Protein AF-A0A6L7TSZ3-F1 (afdb_monomer_lite)

Secondary structure (DSSP, 8-state):
----------------------------------S-TTS---S-----HHHHHHHHHHHHHHHHHHHHHHHHHHTS-HHHHHHHHHT---HHHHHHHHHHHHHHHHHHHHHHHHHHHHHHHHHHHHHHHHHHHHHHHHHHHHHHHHHHHHHHHHHHHHHHHHHHHHTT--TT-------PPP-PPPPPPPPPPPPPP--------------

Foldseek 3Di:
DDDDDDDDDDDDDDDDDDDDDDDDDDDDDDDDPDPDPPDDPPDDCPPDVLQVVLLVVLVVQCVVQNLVRSCVQLVHDSVQSVCCNPVNHDPSSVVSSVVSVVVVVVVVVVVVVVVVVVVVVVVVVVVVVVVVVVVVVVVVVVVVVVVVVVVVVVVVVVVVVVVCVVVVPPPDDDDDDDDDDDDDDDDDDDDDDDDDDDDPDDDDDDDDDDD

pLDDT: mean 71.31, std 17.94, range [38.22, 94.5]

Radius of gyration: 54.51 Å; chains: 1; bounding box: 113×52×160 Å

Sequence (211 aa):
MDERGPVAAEDGAMVPGEPDEGADSNLDAEEEEGPDDFLNQAGDAAADPYNLRLTALLHQMVRKRGHRGAAKALGVDRRTVAASVREGLSRRVRDALERALVERDGDARDRLEEDLTEVREQLAALTQEFRDGLQAAQGRTEALEQRQVEGMRRIEGRLALVEAARSGSPAGGPGRRPRPGGGRPPAPPGPAAPAPAGDVGSGLGGGVPRG

Structure (mmCIF, N/CA/C/O backbone):
data_AF-A0A6L7TSZ3-F1
#
_entry.id   AF-A0A6L7TSZ3-F1
#
loop_
_atom_site.group_PDB
_atom_site.id
_atom_site.type_symbol
_atom_site.label_atom_id
_atom_site.label_alt_id
_atom_site.label_comp_id
_atom_site.label_asym_id
_atom_site.label_entity_id
_atom_site.label_seq_id
_atom_site.pdbx_PDB_ins_code
_atom_site.Cartn_x
_atom_site.Cartn_y
_atom_site.Cartn_z
_atom_site.occupancy
_atom_site.B_iso_or_equiv
_atom_site.auth_seq_id
_atom_site.auth_comp_id
_atom_site.auth_asym_id
_atom_site.auth_atom_id
_atom_site.pdbx_PDB_model_num
ATOM 1 N N . MET A 1 1 ? -61.413 10.877 58.884 1.00 43.75 1 MET A N 1
ATOM 2 C CA . MET A 1 1 ? -61.151 10.415 60.263 1.00 43.75 1 MET A CA 1
ATOM 3 C C . MET A 1 1 ? -62.331 9.535 60.533 1.00 43.75 1 MET A C 1
ATOM 5 O O . MET A 1 1 ? -63.404 10.063 60.778 1.00 43.75 1 MET A O 1
ATOM 9 N N . ASP A 1 2 ? -62.142 8.242 60.330 1.00 52.47 2 ASP A N 1
ATOM 10 C CA . ASP A 1 2 ? -63.233 7.283 60.250 1.00 52.47 2 ASP A CA 1
ATOM 11 C C . ASP A 1 2 ? -62.927 6.110 61.169 1.00 52.47 2 ASP A C 1
ATOM 13 O O . ASP A 1 2 ? -61.772 5.806 61.480 1.00 52.47 2 ASP A O 1
ATOM 17 N N . GLU A 1 3 ? -64.012 5.582 61.703 1.00 55.22 3 GLU A N 1
ATOM 18 C CA . GLU A 1 3 ? -64.147 5.134 63.075 1.00 55.22 3 GLU A CA 1
ATOM 19 C C . GLU A 1 3 ? -63.637 3.708 63.314 1.00 55.22 3 GLU A C 1
ATOM 21 O O . GLU A 1 3 ? -63.706 2.830 62.456 1.00 55.22 3 GLU A O 1
ATOM 26 N N . ARG A 1 4 ? -63.143 3.472 64.535 1.00 46.22 4 ARG A N 1
ATOM 27 C CA . ARG A 1 4 ? -62.863 2.135 65.067 1.00 46.22 4 ARG A CA 1
ATOM 28 C C . ARG A 1 4 ? -64.176 1.457 65.460 1.00 46.22 4 ARG A C 1
AT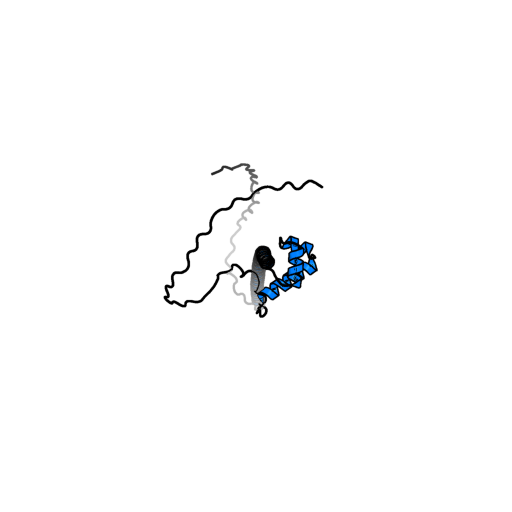OM 30 O O . ARG A 1 4 ? -64.893 1.982 66.306 1.00 46.22 4 ARG A O 1
ATOM 37 N N . GLY A 1 5 ? -64.402 0.246 64.961 1.00 52.09 5 GLY A N 1
ATOM 38 C CA . GLY A 1 5 ? -65.297 -0.745 65.562 1.00 52.09 5 GLY A CA 1
ATOM 39 C C . GLY A 1 5 ? -64.500 -2.001 65.957 1.00 52.09 5 GLY A C 1
ATOM 40 O O . GLY A 1 5 ? -63.743 -2.491 65.120 1.00 52.09 5 GLY A O 1
ATOM 41 N N . PRO A 1 6 ? -64.609 -2.515 67.199 1.00 66.88 6 PRO A N 1
ATOM 42 C CA . PRO A 1 6 ? -63.991 -3.772 67.628 1.00 66.88 6 PRO A CA 1
ATOM 43 C C . PRO A 1 6 ? -65.033 -4.896 67.736 1.00 66.88 6 PRO A C 1
ATOM 45 O O . PRO A 1 6 ? -66.145 -4.611 68.161 1.00 66.88 6 PRO A O 1
ATOM 48 N N . VAL A 1 7 ? -64.674 -6.158 67.458 1.00 52.31 7 VAL A N 1
ATOM 49 C CA . VAL A 1 7 ? -65.197 -7.340 68.185 1.00 52.31 7 VAL A CA 1
ATOM 50 C C . VAL A 1 7 ? -64.472 -8.648 67.817 1.00 52.31 7 VAL A C 1
ATOM 52 O O . VAL A 1 7 ? -64.273 -8.928 66.643 1.00 52.31 7 VAL A O 1
ATOM 55 N N . ALA A 1 8 ? -64.192 -9.415 68.884 1.00 52.88 8 ALA A N 1
ATOM 56 C CA . ALA A 1 8 ? -64.127 -10.881 69.053 1.00 52.88 8 ALA A CA 1
ATOM 57 C C . ALA A 1 8 ? -63.067 -11.686 68.254 1.00 52.88 8 ALA A C 1
ATOM 59 O O . ALA A 1 8 ? -63.028 -11.613 67.037 1.00 52.88 8 ALA A O 1
ATOM 60 N N . ALA A 1 9 ? -62.097 -12.407 68.839 1.00 51.59 9 ALA A N 1
ATOM 61 C CA . ALA A 1 9 ? -62.052 -13.360 69.967 1.00 51.59 9 ALA A CA 1
ATOM 62 C C . ALA A 1 9 ? -62.616 -14.757 69.630 1.00 51.59 9 ALA A C 1
ATOM 64 O O . ALA A 1 9 ? -63.793 -15.000 69.858 1.00 51.59 9 ALA A O 1
ATOM 65 N N . GLU A 1 10 ? -61.733 -15.646 69.162 1.00 55.56 10 GLU A N 1
ATOM 66 C CA . GLU A 1 10 ? -61.738 -17.118 69.314 1.00 55.56 10 GLU A CA 1
ATOM 67 C C . GLU A 1 10 ? -60.237 -17.487 69.386 1.00 55.56 10 GLU A C 1
ATOM 69 O O . GLU A 1 10 ? -59.476 -17.103 68.502 1.00 55.56 10 GLU A O 1
ATOM 74 N N . ASP A 1 11 ? -59.630 -17.899 70.499 1.00 46.91 11 ASP A N 1
ATOM 75 C CA . ASP A 1 11 ? -59.829 -19.065 71.373 1.00 46.91 11 ASP A CA 1
ATOM 76 C C . ASP A 1 11 ? -59.729 -20.401 70.617 1.00 46.91 11 ASP A C 1
ATOM 78 O O . ASP A 1 11 ? -60.618 -20.774 69.858 1.00 46.91 11 ASP A O 1
ATOM 82 N N . GLY A 1 12 ? -58.600 -21.104 70.782 1.00 52.81 12 GLY A N 1
ATOM 83 C CA . GLY A 1 12 ? -58.298 -22.290 69.977 1.00 52.81 12 GLY A CA 1
ATOM 84 C C . GLY A 1 12 ? -56.954 -22.967 70.256 1.00 52.81 12 GLY A C 1
ATOM 85 O O . GLY A 1 12 ? -56.115 -23.041 69.370 1.00 52.81 12 GLY A O 1
ATOM 86 N N . ALA A 1 13 ? -56.810 -23.489 71.476 1.00 49.41 13 ALA A N 1
ATOM 87 C CA . ALA A 1 13 ? -56.038 -24.681 71.858 1.00 49.41 13 ALA A CA 1
ATOM 88 C C . ALA A 1 13 ? -54.499 -24.724 71.686 1.00 49.41 13 ALA A C 1
ATOM 90 O O . ALA A 1 13 ? -53.944 -24.918 70.608 1.00 49.41 13 ALA A O 1
ATOM 91 N N . MET A 1 14 ? -53.829 -24.727 72.846 1.00 49.59 14 MET A N 1
ATOM 92 C CA . MET A 1 14 ? -52.528 -25.361 73.066 1.00 49.59 14 MET A CA 1
ATOM 93 C C . MET A 1 14 ? -52.598 -26.883 72.854 1.00 49.59 14 MET A C 1
ATOM 95 O O . MET A 1 14 ? -53.514 -27.531 73.360 1.00 49.59 14 MET A O 1
ATOM 99 N N . VAL A 1 15 ? -51.548 -27.460 72.267 1.00 64.62 15 VAL A N 1
ATOM 100 C CA . VAL A 1 15 ? -51.083 -28.821 72.584 1.00 64.62 15 VAL A CA 1
ATOM 101 C C . VAL A 1 15 ? -49.557 -28.767 72.742 1.00 64.62 15 VAL A C 1
ATOM 103 O O . VAL A 1 15 ? -48.889 -28.314 71.812 1.00 64.62 15 VAL A O 1
ATOM 106 N N . PRO A 1 16 ? -48.989 -29.184 73.889 1.00 58.22 16 PRO A N 1
ATOM 107 C CA . PRO A 1 16 ? -47.550 -29.287 74.082 1.00 58.22 16 PRO A CA 1
ATOM 108 C C . PRO A 1 16 ? -47.053 -30.685 73.690 1.00 58.22 16 PRO A C 1
ATOM 110 O O . PRO A 1 16 ? -47.674 -31.693 74.026 1.00 58.22 16 PRO A O 1
ATOM 113 N N . GLY A 1 17 ? -45.912 -30.742 73.012 1.00 49.41 17 GLY A N 1
ATOM 114 C CA . GLY A 1 17 ? -45.171 -31.971 72.748 1.00 49.41 17 GLY A CA 1
ATOM 115 C C . GLY A 1 17 ? -43.680 -31.662 72.721 1.00 49.41 17 GLY A C 1
ATOM 116 O O . GLY A 1 17 ? -43.149 -31.298 71.678 1.00 49.41 17 GLY A O 1
ATOM 117 N N . GLU A 1 18 ? -43.040 -31.733 73.889 1.00 54.84 18 GLU A N 1
ATOM 118 C CA . GLU A 1 18 ? -41.582 -31.861 74.019 1.00 54.84 18 GLU A CA 1
ATOM 119 C C . GLU A 1 18 ? -41.156 -33.334 73.763 1.00 54.84 18 GLU A C 1
ATOM 121 O O . GLU A 1 18 ? -42.006 -34.172 73.452 1.00 54.84 18 GLU A O 1
ATOM 126 N N . PRO A 1 19 ? -39.870 -33.691 73.917 1.00 55.38 19 PRO A N 1
ATOM 127 C CA . PRO A 1 19 ? -38.868 -33.712 72.860 1.00 55.38 19 PRO A CA 1
ATOM 128 C C . PRO A 1 19 ? -38.430 -35.157 72.556 1.00 55.38 19 PRO A C 1
ATOM 130 O O . PRO A 1 19 ? -38.502 -36.024 73.424 1.00 55.38 19 PRO A O 1
ATOM 133 N N . ASP A 1 20 ? -37.929 -35.423 71.350 1.00 50.44 20 ASP A N 1
ATOM 134 C CA . ASP A 1 20 ? -37.228 -36.684 71.081 1.00 50.44 20 ASP A CA 1
ATOM 135 C C . ASP A 1 20 ? -35.742 -36.402 70.857 1.00 50.44 20 ASP A C 1
ATOM 137 O O . ASP A 1 20 ? -35.336 -35.750 69.892 1.00 50.44 20 ASP A O 1
ATOM 141 N N . GLU A 1 21 ? -34.953 -36.843 71.834 1.00 53.84 21 GLU A N 1
ATOM 142 C CA . GLU A 1 21 ? -33.502 -36.923 71.796 1.00 53.84 21 GLU A CA 1
ATOM 143 C C . GLU A 1 21 ? -33.109 -38.155 70.976 1.00 53.84 21 GLU A C 1
ATOM 145 O O . GLU A 1 21 ? -33.277 -39.293 71.406 1.00 53.84 21 GLU A O 1
ATOM 150 N N . GLY A 1 22 ? -32.523 -37.927 69.806 1.00 51.03 22 GLY A N 1
ATOM 151 C CA . GLY A 1 22 ? -31.939 -38.978 68.982 1.00 51.03 22 GLY A CA 1
ATOM 152 C C . GLY A 1 22 ? -30.699 -38.455 68.284 1.00 51.03 22 GLY A C 1
ATOM 153 O O . GLY A 1 22 ? -30.763 -38.004 67.145 1.00 51.03 22 GLY A O 1
ATOM 154 N N . ALA A 1 23 ? -29.582 -38.470 69.008 1.00 48.34 23 ALA A N 1
ATOM 155 C CA . ALA A 1 23 ? -28.254 -38.279 68.455 1.00 48.34 23 ALA A CA 1
ATOM 156 C C . ALA A 1 23 ? -27.992 -39.301 67.341 1.00 48.34 23 ALA A C 1
ATOM 158 O O . ALA A 1 23 ? -28.237 -40.483 67.539 1.00 48.34 23 ALA A O 1
ATOM 159 N N . ASP A 1 24 ? -27.454 -38.844 66.213 1.00 53.09 24 ASP A N 1
ATOM 160 C CA . ASP A 1 24 ? -26.228 -39.414 65.668 1.00 53.09 24 ASP A CA 1
ATOM 161 C C . ASP A 1 24 ? -25.600 -38.445 64.659 1.00 53.09 24 ASP A C 1
ATOM 163 O O . ASP A 1 24 ? -26.229 -37.863 63.778 1.00 53.09 24 ASP A O 1
ATOM 167 N N . SER A 1 25 ? -24.314 -38.246 64.893 1.00 52.16 25 SER A N 1
ATOM 168 C CA . SER A 1 25 ? -23.332 -37.454 64.173 1.00 52.16 25 SER A CA 1
ATOM 169 C C . SER A 1 25 ? -23.291 -37.705 62.665 1.00 52.16 25 SER A C 1
ATOM 171 O O . SER A 1 25 ? -23.184 -38.853 62.248 1.00 52.16 25 SER A O 1
ATOM 173 N N . ASN A 1 26 ? -23.182 -36.629 61.881 1.00 50.91 26 ASN A N 1
ATOM 174 C CA . ASN A 1 26 ? -22.081 -36.466 60.930 1.00 50.91 26 ASN A CA 1
ATOM 175 C C . ASN A 1 26 ? -21.864 -34.981 60.622 1.00 50.91 26 ASN A C 1
ATOM 177 O O . ASN A 1 26 ? -22.762 -34.277 60.169 1.00 50.91 26 ASN A O 1
ATOM 181 N N . LEU A 1 27 ? -20.645 -34.534 60.921 1.00 51.00 27 LEU A N 1
ATOM 182 C CA . LEU A 1 27 ? -20.049 -33.351 60.330 1.00 51.00 27 LEU A CA 1
ATOM 183 C C . LEU A 1 27 ? -19.950 -33.581 58.822 1.00 51.00 27 LEU A C 1
ATOM 185 O O . LEU A 1 27 ? -19.240 -34.489 58.411 1.00 51.00 27 LEU A O 1
ATOM 189 N N . ASP A 1 28 ? -20.582 -32.729 58.033 1.00 48.12 28 ASP A N 1
ATOM 190 C CA . ASP A 1 28 ? -19.934 -32.200 56.842 1.00 48.12 28 ASP A CA 1
ATOM 191 C C . ASP A 1 28 ? -20.392 -30.756 56.690 1.00 48.12 28 ASP A C 1
ATOM 193 O O . ASP A 1 28 ? -21.579 -30.435 56.615 1.00 48.12 28 ASP A O 1
ATOM 197 N N . ALA A 1 29 ? -19.398 -29.889 56.814 1.00 55.34 29 ALA A N 1
ATOM 198 C CA . ALA A 1 29 ? -19.487 -28.488 56.505 1.00 55.34 29 ALA A CA 1
ATOM 199 C C . ALA A 1 29 ? -19.704 -28.299 54.998 1.00 55.34 29 ALA A C 1
ATOM 201 O O . ALA A 1 29 ? -19.586 -29.232 54.207 1.00 55.34 29 ALA A O 1
ATOM 202 N N . GLU A 1 30 ? -19.897 -27.032 54.659 1.00 49.53 30 GLU A N 1
ATOM 203 C CA . GLU A 1 30 ? -19.732 -26.423 53.343 1.00 49.53 30 GLU A CA 1
ATOM 204 C C . GLU A 1 30 ? -21.055 -26.078 52.629 1.00 49.53 30 GLU A C 1
ATOM 206 O O . GLU A 1 30 ? -21.712 -26.883 51.976 1.00 49.53 30 GLU A O 1
ATOM 211 N N . GLU A 1 31 ? -21.358 -24.784 52.780 1.00 56.22 31 GLU A N 1
ATOM 212 C CA . GLU A 1 31 ? -21.754 -23.865 51.710 1.00 56.22 31 GLU A CA 1
ATOM 213 C C . GLU A 1 31 ? -23.246 -23.798 51.342 1.00 56.22 31 GLU A C 1
ATOM 215 O O . GLU A 1 31 ? -23.762 -24.435 50.427 1.00 56.22 31 GLU A O 1
ATOM 220 N N . GLU A 1 32 ? -23.922 -22.879 52.047 1.00 49.53 32 GLU A N 1
ATOM 221 C CA . GLU A 1 32 ? -25.003 -22.071 51.484 1.00 49.53 32 GLU A CA 1
ATOM 222 C C . GLU A 1 32 ? -24.563 -21.498 50.125 1.00 49.53 32 GLU A C 1
ATOM 224 O O . GLU A 1 32 ? -23.825 -20.516 50.054 1.00 49.53 32 GLU A O 1
ATOM 229 N N . GLU A 1 33 ? -25.049 -22.089 49.036 1.00 51.81 33 GLU A N 1
ATOM 230 C CA . GLU A 1 33 ? -24.972 -21.522 47.689 1.00 51.81 33 GLU A CA 1
ATOM 231 C C . GLU A 1 33 ? -25.963 -20.342 47.594 1.00 51.81 33 GLU A C 1
ATOM 233 O O . GLU A 1 33 ? -27.058 -20.424 47.033 1.00 51.81 33 GLU A O 1
ATOM 238 N N . GLY A 1 34 ? -25.605 -19.232 48.244 1.00 43.25 34 GLY A N 1
ATOM 239 C CA . GLY A 1 34 ? -26.253 -17.939 48.065 1.00 43.25 34 GLY A CA 1
ATOM 240 C C . GLY A 1 34 ? -25.950 -17.395 46.662 1.00 43.25 34 GLY A C 1
ATOM 241 O O . GLY A 1 34 ? -24.794 -17.412 46.239 1.00 43.25 34 GLY A O 1
ATOM 242 N N . PRO A 1 35 ? -26.940 -16.893 45.902 1.00 53.94 35 PRO A N 1
ATOM 243 C CA . PRO A 1 35 ? -26.692 -16.295 44.598 1.00 53.94 35 PRO A CA 1
ATOM 244 C C . PRO A 1 35 ? -26.142 -14.869 44.762 1.00 53.94 35 PRO A C 1
ATOM 246 O O . PRO A 1 35 ? -26.852 -13.905 44.493 1.00 53.94 35 PRO A O 1
ATOM 249 N N . ASP A 1 36 ? -24.882 -14.731 45.184 1.00 48.88 36 ASP A N 1
ATOM 250 C CA . ASP A 1 36 ? -24.237 -13.427 45.420 1.00 48.88 36 ASP A CA 1
ATOM 251 C C . ASP A 1 36 ? -22.838 -13.274 44.780 1.00 48.88 36 ASP A C 1
ATOM 253 O O . ASP A 1 36 ? -22.066 -12.389 45.140 1.00 48.88 36 ASP A O 1
ATOM 257 N N . ASP A 1 37 ? -22.539 -14.020 43.713 1.00 48.31 37 ASP A N 1
ATOM 258 C CA . ASP A 1 37 ? -21.323 -13.827 42.892 1.00 48.31 37 ASP A CA 1
ATOM 259 C C . ASP A 1 37 ? -21.439 -12.706 41.833 1.00 48.31 37 ASP A C 1
ATOM 261 O O . ASP A 1 37 ? -20.732 -12.683 40.823 1.00 48.31 37 ASP A O 1
ATOM 265 N N . PHE A 1 38 ? -22.326 -11.725 42.032 1.00 50.28 38 PHE A N 1
ATOM 266 C CA . PHE A 1 38 ? -22.435 -10.568 41.126 1.00 50.28 38 PHE A CA 1
ATOM 267 C C . PHE A 1 38 ? -21.654 -9.330 41.570 1.00 50.28 38 PHE A C 1
ATOM 269 O O . PHE A 1 38 ? -21.616 -8.340 40.835 1.00 50.28 38 PHE A O 1
ATOM 276 N N . LEU A 1 39 ? -21.010 -9.356 42.738 1.00 52.44 39 LEU A N 1
ATOM 277 C CA . LEU A 1 39 ? -20.378 -8.171 43.311 1.00 52.44 39 LEU A CA 1
ATOM 278 C C . LEU A 1 39 ? -19.084 -8.515 44.052 1.00 52.44 39 LEU A C 1
ATOM 280 O O . LEU A 1 39 ? -19.036 -8.358 45.261 1.00 52.44 39 LEU A O 1
ATOM 284 N N . ASN A 1 40 ? -18.039 -8.957 43.342 1.00 51.75 40 ASN A N 1
ATOM 285 C CA . ASN A 1 40 ? -16.638 -8.604 43.634 1.00 51.75 40 ASN A CA 1
ATOM 286 C C . ASN A 1 40 ? -15.668 -9.324 42.685 1.00 51.75 40 ASN A C 1
ATOM 288 O O . ASN A 1 40 ? -15.067 -10.338 43.015 1.00 51.75 40 ASN A O 1
ATOM 292 N N . GLN A 1 41 ? -15.427 -8.726 41.518 1.00 45.72 41 GLN A N 1
ATOM 293 C CA . GLN A 1 41 ? -14.177 -8.951 40.782 1.00 45.72 41 GLN A CA 1
ATOM 294 C C . GLN A 1 41 ? -13.477 -7.615 40.511 1.00 45.72 41 GLN A C 1
ATOM 296 O O . GLN A 1 41 ? -13.016 -7.309 39.415 1.00 45.72 41 GLN A O 1
ATOM 301 N N . ALA A 1 42 ? -13.443 -6.787 41.557 1.00 45.59 42 ALA A N 1
ATOM 302 C CA . ALA A 1 42 ? -12.587 -5.617 41.675 1.00 45.59 42 ALA A CA 1
ATOM 303 C C . ALA A 1 42 ? -11.387 -5.985 42.563 1.00 45.59 42 ALA A C 1
ATOM 305 O O . ALA A 1 42 ? -11.244 -5.500 43.678 1.00 45.59 42 ALA A O 1
ATOM 306 N N . GLY A 1 43 ? -10.546 -6.898 42.086 1.00 42.00 43 GLY A N 1
ATOM 307 C CA . GLY A 1 43 ? -9.325 -7.303 42.776 1.00 42.00 43 GLY A CA 1
ATOM 308 C C . GLY A 1 43 ? -8.471 -8.161 41.853 1.00 42.00 43 GLY A C 1
ATOM 309 O O . GLY A 1 43 ? -8.949 -9.173 41.361 1.00 42.00 43 GLY A O 1
ATOM 310 N N . ASP A 1 44 ? -7.241 -7.720 41.593 1.00 40.44 44 ASP A N 1
ATOM 311 C CA . ASP A 1 44 ? -6.183 -8.421 40.842 1.00 40.44 44 ASP A CA 1
ATOM 312 C C . ASP A 1 44 ? -6.213 -8.462 39.304 1.00 40.44 44 ASP A C 1
ATOM 314 O O . ASP A 1 44 ? -5.613 -9.327 38.667 1.00 40.44 44 ASP A O 1
ATOM 318 N N . ALA A 1 45 ? -6.736 -7.415 38.662 1.00 47.25 45 ALA A N 1
ATOM 319 C CA . ALA A 1 45 ? -6.339 -7.100 37.287 1.00 47.25 45 ALA A CA 1
ATOM 320 C C . ALA A 1 45 ? -4.964 -6.402 37.269 1.00 47.25 45 ALA A C 1
ATOM 322 O O . ALA A 1 45 ? -4.871 -5.192 37.046 1.00 47.25 45 ALA A O 1
ATOM 323 N N . ALA A 1 46 ? -3.878 -7.157 37.467 1.00 46.94 46 ALA A N 1
ATOM 324 C CA . ALA A 1 46 ? -2.601 -6.786 36.861 1.00 46.94 46 ALA A CA 1
ATOM 325 C C . ALA A 1 46 ? -2.895 -6.511 35.382 1.00 46.94 46 ALA A C 1
ATOM 327 O O . ALA A 1 46 ? -3.371 -7.392 34.671 1.00 46.94 46 ALA A O 1
ATOM 328 N N . ALA A 1 47 ? -2.769 -5.246 34.990 1.00 58.53 47 ALA A N 1
ATOM 329 C CA . ALA A 1 47 ? -3.435 -4.679 33.832 1.00 58.53 47 ALA A CA 1
ATOM 330 C C . ALA A 1 47 ? -3.227 -5.527 32.570 1.00 58.53 47 ALA A C 1
ATOM 332 O O . ALA A 1 47 ? -2.173 -5.478 31.938 1.00 58.53 47 ALA A O 1
ATOM 333 N N . ASP A 1 48 ? -4.249 -6.304 32.214 1.00 73.94 48 ASP A N 1
ATOM 334 C CA . ASP A 1 48 ? -4.250 -7.087 30.993 1.00 73.94 48 ASP A CA 1
ATOM 335 C C . ASP A 1 48 ? -3.996 -6.117 29.819 1.00 73.94 48 ASP A C 1
ATOM 337 O O . ASP A 1 48 ? -4.774 -5.166 29.627 1.00 73.94 48 ASP A O 1
ATOM 341 N N . PRO A 1 49 ? -2.893 -6.289 29.059 1.00 75.25 49 PRO A N 1
ATOM 342 C CA . PRO A 1 49 ? -2.505 -5.371 27.988 1.00 75.25 49 PRO A CA 1
ATOM 343 C C . PRO A 1 49 ? -3.617 -5.207 26.947 1.00 75.25 49 PRO A C 1
ATOM 345 O O . PRO A 1 49 ? -3.725 -4.163 26.296 1.00 75.25 49 PRO A O 1
ATOM 348 N N . TYR A 1 50 ? -4.486 -6.209 26.828 1.00 80.19 50 TYR A N 1
ATOM 349 C CA . TYR A 1 50 ? -5.663 -6.161 25.987 1.00 80.19 50 TYR A CA 1
ATOM 350 C C . TYR A 1 50 ? -6.726 -5.182 26.510 1.00 80.19 50 TYR A C 1
ATOM 352 O O . TYR A 1 50 ? -7.162 -4.281 25.786 1.00 80.19 50 TYR A O 1
ATOM 360 N N . ASN A 1 51 ? -7.087 -5.274 27.790 1.00 81.38 51 ASN A N 1
ATOM 361 C CA . ASN A 1 51 ? -8.030 -4.351 28.426 1.00 81.38 51 ASN A CA 1
ATOM 362 C C . ASN A 1 51 ? -7.510 -2.905 28.461 1.00 81.38 51 ASN A C 1
ATOM 364 O O . ASN A 1 51 ? -8.279 -1.963 28.243 1.00 81.38 51 ASN A O 1
ATOM 368 N N . LEU A 1 52 ? -6.202 -2.710 28.648 1.00 86.06 52 LEU A N 1
ATOM 369 C CA . LEU A 1 52 ? -5.548 -1.403 28.508 1.00 86.06 52 LEU A CA 1
ATOM 370 C C . LEU A 1 52 ? -5.749 -0.815 27.107 1.00 86.06 52 LEU A C 1
ATOM 372 O O . LEU A 1 52 ? -6.122 0.353 26.963 1.00 86.06 52 LEU A O 1
ATOM 376 N N . ARG A 1 53 ? -5.551 -1.630 26.065 1.00 85.25 53 ARG A N 1
ATOM 377 C CA . ARG A 1 53 ? -5.737 -1.214 24.669 1.00 85.25 53 ARG A CA 1
ATOM 378 C C . ARG A 1 53 ? -7.188 -0.840 24.376 1.00 85.25 53 ARG A C 1
ATOM 380 O O . ARG A 1 53 ? -7.430 0.190 23.745 1.00 85.25 53 ARG A O 1
ATOM 387 N N . LEU A 1 54 ? -8.149 -1.626 24.856 1.00 88.56 54 LEU A N 1
ATOM 388 C CA . LEU A 1 54 ? -9.573 -1.320 24.703 1.00 88.56 54 LEU A CA 1
ATOM 389 C C . LEU A 1 54 ? -9.966 -0.036 25.448 1.00 88.56 54 LEU A C 1
ATOM 391 O O . LEU A 1 54 ? -10.739 0.773 24.934 1.00 88.56 54 LEU A O 1
ATOM 395 N N . THR A 1 55 ? -9.377 0.210 26.618 1.00 89.50 55 THR A N 1
ATOM 396 C CA . THR A 1 55 ? -9.630 1.429 27.398 1.00 89.50 55 THR A CA 1
ATOM 397 C C . THR A 1 55 ? -9.064 2.654 26.677 1.00 89.50 55 THR A C 1
ATOM 399 O O . THR A 1 55 ? -9.747 3.670 26.529 1.00 89.50 55 THR A O 1
ATOM 402 N N . ALA A 1 56 ? -7.852 2.542 26.128 1.00 87.81 56 ALA A N 1
ATOM 403 C CA . ALA A 1 56 ? -7.247 3.586 25.305 1.00 87.81 56 ALA A CA 1
ATOM 404 C C . ALA A 1 56 ? -8.082 3.887 24.047 1.00 87.81 56 ALA A C 1
ATOM 406 O O . ALA A 1 56 ? -8.267 5.053 23.684 1.00 87.81 56 ALA A O 1
ATOM 407 N N . LEU A 1 57 ? -8.640 2.853 23.410 1.00 90.19 57 LEU A N 1
ATOM 408 C CA . LEU A 1 57 ? -9.542 3.003 22.270 1.00 90.19 57 LEU A CA 1
ATOM 409 C C . LEU A 1 57 ? -10.829 3.740 22.662 1.00 90.19 57 LEU A C 1
ATOM 411 O O . LEU A 1 57 ? -11.217 4.694 21.982 1.00 90.19 57 LEU A O 1
ATOM 415 N N . LEU A 1 58 ? -11.450 3.370 23.786 1.00 90.56 58 LEU A N 1
ATOM 416 C CA . LEU A 1 58 ? -12.625 4.062 24.316 1.00 90.56 58 LEU A CA 1
ATOM 417 C C . LEU A 1 58 ? -12.326 5.546 24.576 1.00 90.56 58 LEU A C 1
ATOM 419 O O . LEU A 1 58 ? -13.090 6.418 24.152 1.00 90.56 58 LEU A O 1
ATOM 423 N N . HIS A 1 59 ? -11.185 5.851 25.199 1.00 91.94 59 HIS A N 1
ATOM 424 C CA . HIS A 1 59 ? -10.738 7.225 25.442 1.00 91.94 59 HIS A CA 1
ATOM 425 C C . HIS A 1 59 ? -10.533 7.993 24.132 1.00 91.94 59 HIS A C 1
ATOM 427 O O . HIS A 1 59 ? -10.946 9.149 24.015 1.00 91.94 59 HIS A O 1
ATOM 433 N N . GLN A 1 60 ? -9.952 7.359 23.112 1.00 90.56 60 GLN A N 1
ATOM 434 C CA . GLN A 1 60 ? -9.768 7.971 21.799 1.00 90.56 60 GLN A CA 1
ATOM 435 C C . GLN A 1 60 ? -11.109 8.262 21.108 1.00 90.56 60 GLN A C 1
ATOM 437 O O . GLN A 1 60 ? -11.284 9.340 20.532 1.00 90.56 60 GLN A O 1
ATOM 442 N N . MET A 1 61 ? -12.069 7.336 21.173 1.00 89.06 61 MET A N 1
ATOM 443 C CA . MET A 1 61 ? -13.413 7.524 20.619 1.00 89.06 61 MET A CA 1
ATOM 444 C C . MET A 1 61 ? -14.147 8.671 21.314 1.00 89.06 61 MET A C 1
ATOM 446 O O . MET A 1 61 ? -14.729 9.526 20.645 1.00 89.06 61 MET A O 1
ATOM 450 N N . VAL A 1 62 ? -14.063 8.733 22.644 1.00 90.81 62 VAL A N 1
ATOM 451 C CA . VAL A 1 62 ? -14.623 9.825 23.445 1.00 90.81 62 VAL A CA 1
ATOM 452 C C . VAL A 1 62 ? -13.952 11.157 23.114 1.00 90.81 62 VAL A C 1
ATOM 454 O O . VAL A 1 62 ? -14.652 12.152 22.946 1.00 90.81 62 VAL A O 1
ATOM 457 N N . ARG A 1 63 ? -12.627 11.198 22.939 1.00 92.56 63 ARG A N 1
ATOM 458 C CA . ARG A 1 63 ? -11.905 12.422 22.554 1.00 92.56 63 ARG A CA 1
ATOM 459 C C . ARG A 1 63 ? -12.312 12.927 21.169 1.00 92.56 63 ARG A C 1
ATOM 461 O O . ARG A 1 63 ? -12.447 14.129 20.979 1.00 92.56 63 ARG A O 1
ATOM 468 N N . LYS A 1 64 ? -12.506 12.023 20.203 1.00 89.56 64 LYS A N 1
ATOM 469 C CA . LYS A 1 64 ? -12.847 12.380 18.814 1.00 89.56 64 LYS A CA 1
ATOM 470 C C . LYS A 1 64 ? -14.323 12.731 18.618 1.00 89.56 64 LYS A C 1
ATOM 472 O O . LYS A 1 64 ? -14.636 13.560 17.774 1.00 89.56 64 LYS A O 1
ATOM 477 N N . ARG A 1 65 ? -15.232 12.058 19.330 1.00 87.88 65 ARG A N 1
ATOM 478 C CA . ARG A 1 65 ? -16.683 12.091 19.047 1.00 87.88 65 ARG A CA 1
ATOM 479 C C . ARG A 1 65 ? -17.537 12.496 20.256 1.00 87.88 65 ARG A C 1
ATOM 481 O O . ARG A 1 65 ? -18.762 12.561 20.154 1.00 87.88 65 ARG A O 1
ATOM 488 N N . GLY A 1 66 ? -16.917 12.742 21.409 1.00 90.06 66 GLY A N 1
ATOM 489 C CA . GLY A 1 66 ? -17.593 12.949 22.688 1.00 90.06 66 GLY A CA 1
ATOM 490 C C . GLY A 1 66 ? -18.235 11.671 23.239 1.00 90.06 66 GLY A C 1
ATOM 491 O O . GLY A 1 66 ? -18.412 10.676 22.536 1.00 90.06 66 GLY A O 1
ATOM 492 N N . HIS A 1 67 ? -18.663 11.702 24.505 1.00 89.25 67 HIS A N 1
ATOM 493 C CA . HIS A 1 67 ? -19.334 10.555 25.137 1.00 89.25 67 HIS A CA 1
ATOM 494 C C . HIS A 1 67 ? -20.608 10.121 24.399 1.00 89.25 67 HIS A C 1
ATOM 496 O O . HIS A 1 67 ? -20.910 8.935 24.342 1.00 89.25 67 HIS A O 1
ATOM 502 N N . ARG A 1 68 ? -21.352 11.066 23.806 1.00 89.44 68 ARG A N 1
ATOM 503 C CA . ARG A 1 68 ? -22.567 10.766 23.032 1.00 89.44 68 ARG A CA 1
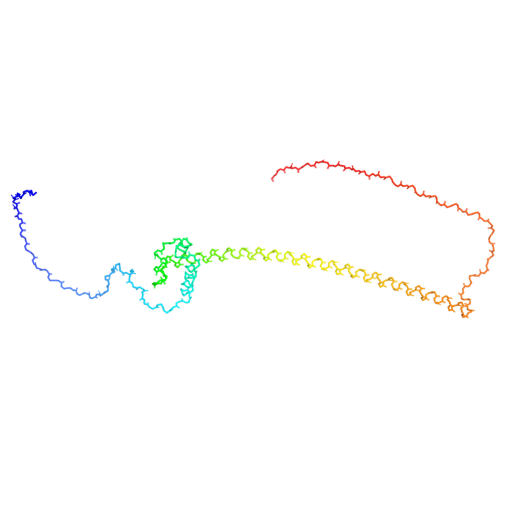ATOM 504 C C . ARG A 1 68 ? -22.246 10.080 21.700 1.00 89.44 68 ARG A C 1
ATOM 506 O O . ARG A 1 68 ? -22.946 9.150 21.318 1.00 89.44 68 ARG A O 1
ATOM 513 N N . GLY A 1 69 ? -21.198 10.524 21.005 1.00 85.69 69 GLY A N 1
ATOM 514 C CA . GLY A 1 69 ? -20.783 9.921 19.740 1.00 85.69 69 GLY A CA 1
ATOM 515 C C . GLY A 1 69 ? -20.145 8.545 19.928 1.00 85.69 69 GLY A C 1
ATOM 516 O O . GLY A 1 69 ? -20.412 7.645 19.139 1.00 85.69 69 GLY A O 1
ATOM 517 N N . ALA A 1 70 ? -19.369 8.357 20.998 1.00 87.12 70 ALA A N 1
ATOM 518 C CA . ALA A 1 70 ? -18.837 7.048 21.376 1.00 87.12 70 ALA A CA 1
ATOM 519 C C . ALA A 1 70 ? -19.957 6.066 21.764 1.00 87.12 70 ALA A C 1
ATOM 521 O O . ALA A 1 70 ? -19.975 4.945 21.274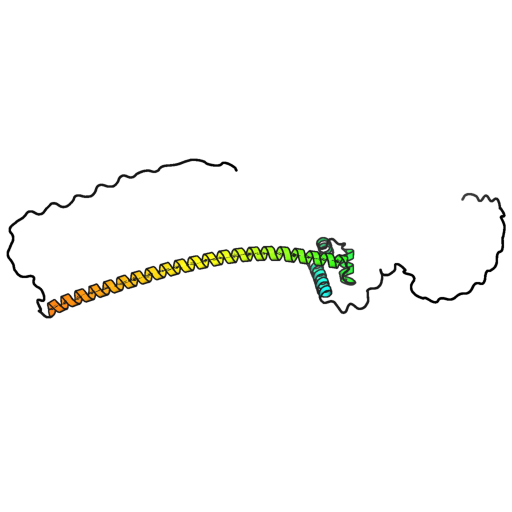 1.00 87.12 70 ALA A O 1
ATOM 522 N N . ALA A 1 71 ? -20.936 6.514 22.555 1.00 89.00 71 ALA A N 1
ATOM 523 C CA . ALA A 1 71 ? -22.112 5.727 22.931 1.00 89.00 71 ALA A CA 1
ATOM 524 C C . ALA A 1 71 ? -22.912 5.242 21.714 1.00 89.00 71 ALA A C 1
ATOM 526 O O . ALA A 1 71 ? -23.204 4.056 21.597 1.00 89.00 71 ALA A O 1
ATOM 527 N N . LYS A 1 72 ? -23.180 6.142 20.756 1.00 89.12 72 LYS A N 1
ATOM 528 C CA . LYS A 1 72 ? -23.856 5.785 19.502 1.00 89.12 72 LYS A CA 1
ATOM 529 C C . LYS A 1 72 ? -23.056 4.766 18.685 1.00 89.12 72 LYS A C 1
ATOM 531 O O . LYS A 1 72 ? -23.646 3.841 18.148 1.00 89.12 72 LYS A O 1
ATOM 536 N N . ALA A 1 73 ? -21.737 4.938 18.595 1.00 85.25 73 ALA A N 1
ATOM 537 C CA . ALA A 1 73 ? -20.870 4.036 17.838 1.00 85.25 73 ALA A CA 1
ATOM 538 C C . ALA A 1 73 ? -20.760 2.636 18.467 1.00 85.25 73 ALA A C 1
ATOM 540 O O . ALA A 1 73 ? -20.562 1.672 17.747 1.00 85.25 73 ALA A O 1
ATOM 541 N N . LEU A 1 74 ? -20.894 2.532 19.791 1.00 87.88 74 LEU A N 1
ATOM 542 C CA . LEU A 1 74 ? -20.801 1.272 20.533 1.00 87.88 74 LEU A CA 1
ATOM 543 C C . LEU A 1 74 ? -22.174 0.656 20.859 1.00 87.88 74 LEU A C 1
ATOM 545 O O . LEU A 1 74 ? -22.238 -0.400 21.481 1.00 87.88 74 LEU A O 1
ATOM 549 N N . GLY A 1 75 ? -23.281 1.309 20.487 1.00 89.06 75 GLY A N 1
ATOM 550 C CA . GLY A 1 75 ? -24.635 0.829 20.790 1.00 89.06 75 GLY A CA 1
ATOM 551 C C . GLY A 1 75 ? -24.939 0.724 22.292 1.00 89.06 75 GLY A C 1
ATOM 552 O O . GLY A 1 75 ? -25.715 -0.135 22.712 1.00 89.06 75 GLY A O 1
ATOM 553 N N . VAL A 1 76 ? -24.310 1.568 23.113 1.00 90.69 76 VAL A N 1
ATOM 554 C CA . VAL A 1 76 ? -24.480 1.604 24.577 1.00 90.69 76 VAL A CA 1
ATOM 555 C C . VAL A 1 76 ? -24.916 2.987 25.041 1.00 90.69 76 VAL A C 1
ATOM 557 O O . VAL A 1 76 ? -24.801 3.970 24.310 1.00 90.69 76 VAL A O 1
ATOM 560 N N . ASP A 1 77 ? -25.382 3.092 26.282 1.00 91.94 77 ASP A N 1
ATOM 561 C CA . ASP A 1 77 ? -25.774 4.375 26.848 1.00 91.94 77 ASP A CA 1
ATOM 562 C C . ASP A 1 77 ? -24.575 5.286 27.123 1.00 91.94 77 ASP A C 1
ATOM 564 O O . ASP A 1 77 ? -23.494 4.865 27.545 1.00 91.94 77 ASP A O 1
ATOM 568 N N . ARG A 1 78 ? -24.798 6.598 26.979 1.00 90.88 78 ARG A N 1
ATOM 569 C CA . ARG A 1 78 ? -23.802 7.628 27.323 1.00 90.88 78 ARG A CA 1
ATOM 570 C C . ARG A 1 78 ? -23.313 7.493 28.766 1.00 90.88 78 ARG A C 1
ATOM 572 O O . ARG A 1 78 ? -22.143 7.760 29.030 1.00 90.88 78 ARG A O 1
ATOM 579 N N . ARG A 1 79 ? -24.207 7.121 29.688 1.00 89.12 79 ARG A N 1
ATOM 580 C CA . ARG A 1 79 ? -23.875 6.918 31.105 1.00 89.12 79 ARG A CA 1
ATOM 581 C C . ARG A 1 79 ? -22.916 5.743 31.274 1.00 89.12 79 ARG A C 1
ATOM 583 O O . ARG A 1 79 ? -21.919 5.904 31.959 1.00 89.12 79 ARG A O 1
ATOM 590 N N . THR A 1 80 ? -23.147 4.641 30.563 1.00 87.69 80 THR A N 1
ATOM 591 C CA . THR A 1 80 ? -22.260 3.470 30.549 1.00 87.69 80 THR A CA 1
ATOM 592 C C . THR A 1 80 ? -20.881 3.813 29.993 1.00 87.69 80 THR A C 1
ATOM 594 O O . THR A 1 80 ? -19.879 3.425 30.574 1.00 87.69 80 THR A O 1
ATOM 597 N N . VAL A 1 81 ? -20.799 4.618 28.928 1.00 86.69 81 VAL A N 1
ATOM 598 C CA . VAL A 1 81 ? -19.505 5.100 28.405 1.00 86.69 81 VAL A CA 1
ATOM 599 C C . VAL A 1 81 ? -18.784 6.000 29.409 1.00 86.69 81 VAL A C 1
ATOM 601 O O . VAL A 1 81 ? -17.574 5.887 29.575 1.00 86.69 81 VAL A O 1
ATOM 604 N N . ALA A 1 82 ? -19.502 6.906 30.075 1.00 87.19 82 ALA A N 1
ATOM 605 C CA . ALA A 1 82 ? -18.909 7.801 31.068 1.00 87.19 82 ALA A CA 1
ATOM 606 C C . ALA A 1 82 ? -18.430 7.045 32.318 1.00 87.19 82 ALA A C 1
ATOM 608 O O . ALA A 1 82 ? -17.356 7.359 32.825 1.00 87.19 82 ALA A O 1
ATOM 609 N N . ALA A 1 83 ? -19.194 6.046 32.768 1.00 87.44 83 ALA A N 1
ATOM 610 C CA . ALA A 1 83 ? -18.795 5.134 33.833 1.00 87.44 83 ALA A CA 1
ATOM 611 C C . ALA A 1 83 ? -17.564 4.327 33.407 1.00 87.44 83 ALA A C 1
ATOM 613 O O . ALA A 1 83 ? -16.567 4.334 34.114 1.00 87.44 83 ALA A O 1
ATOM 614 N N . SER A 1 84 ? -17.547 3.760 32.195 1.00 85.25 84 SER A N 1
ATOM 615 C CA . SER A 1 84 ? -16.415 2.940 31.750 1.00 85.25 84 SER A CA 1
ATOM 616 C C . SER A 1 84 ? -15.105 3.693 31.511 1.00 85.25 84 SER A C 1
ATOM 618 O O . SER A 1 84 ? -14.039 3.092 31.565 1.00 85.25 84 SER A O 1
ATOM 620 N N . VAL A 1 85 ? -15.162 5.008 31.295 1.00 86.00 85 VAL A N 1
ATOM 621 C CA . VAL A 1 85 ? -13.973 5.880 31.266 1.00 86.00 85 VAL A CA 1
ATOM 622 C C . VAL A 1 85 ? -13.442 6.181 32.676 1.00 86.00 85 VAL A C 1
ATOM 624 O O . VAL A 1 85 ? -12.266 6.495 32.828 1.00 86.00 85 VAL A O 1
ATOM 627 N N . ARG A 1 86 ? -14.296 6.127 33.705 1.00 83.75 86 ARG A N 1
ATOM 628 C CA . ARG A 1 86 ? -13.947 6.485 35.092 1.00 83.75 86 ARG A CA 1
ATOM 629 C C . ARG A 1 86 ? -13.597 5.277 35.955 1.00 83.75 86 ARG A C 1
ATOM 631 O O . ARG A 1 86 ? -12.657 5.350 36.732 1.00 83.75 86 ARG A O 1
ATOM 638 N N . GLU A 1 87 ? -14.364 4.205 35.816 1.00 85.50 87 GLU A N 1
ATOM 639 C CA . GLU A 1 87 ? -14.361 3.027 36.692 1.00 85.50 87 GLU A CA 1
ATOM 640 C C . GLU A 1 87 ? -13.799 1.780 35.988 1.00 85.50 87 GLU A C 1
ATOM 642 O O . GLU A 1 87 ? -13.520 0.779 36.638 1.00 85.50 87 GLU A O 1
ATOM 647 N N . GLY A 1 88 ? -13.588 1.842 34.667 1.00 80.81 88 GLY A N 1
ATOM 648 C CA . GLY A 1 88 ? -13.070 0.736 33.860 1.00 80.81 88 GLY A CA 1
ATOM 649 C C . GLY A 1 88 ? -14.113 0.085 32.946 1.00 80.81 88 GLY A C 1
ATOM 650 O O . GLY A 1 88 ? -15.322 0.303 33.047 1.00 80.81 88 GLY A O 1
ATOM 651 N N . LEU A 1 89 ? -13.641 -0.699 31.974 1.00 85.94 89 LEU A N 1
ATOM 652 C CA . LEU A 1 89 ? -14.497 -1.277 30.937 1.00 85.94 89 LEU A CA 1
ATOM 653 C C . LEU A 1 89 ? -15.496 -2.281 31.515 1.00 85.94 89 LEU A C 1
ATOM 655 O O . LEU A 1 89 ? -15.116 -3.339 32.010 1.00 85.94 89 LEU A O 1
ATOM 659 N N . SER A 1 90 ? -16.788 -1.994 31.351 1.00 86.75 90 SER A N 1
ATOM 660 C CA . SER A 1 90 ? -17.828 -3.001 31.573 1.00 86.75 90 SER A CA 1
ATOM 661 C C . SER A 1 90 ? -17.802 -4.041 30.452 1.00 86.75 90 SER A C 1
ATOM 663 O O . SER A 1 90 ? -17.473 -3.715 29.308 1.00 86.75 90 SER A O 1
ATOM 665 N N . ARG A 1 91 ? -18.220 -5.278 30.746 1.00 84.81 91 ARG A N 1
ATOM 666 C CA . ARG A 1 91 ? -18.299 -6.369 29.756 1.00 84.81 91 ARG A CA 1
ATOM 667 C C . ARG A 1 91 ? -19.053 -5.952 28.489 1.00 84.81 91 ARG A C 1
ATOM 669 O O . ARG A 1 91 ? -18.565 -6.132 27.386 1.00 84.81 91 ARG A O 1
ATOM 676 N N . ARG A 1 92 ? -20.186 -5.261 28.645 1.00 83.62 92 ARG A N 1
ATOM 677 C CA . ARG A 1 92 ? -20.988 -4.762 27.516 1.00 83.62 92 ARG A CA 1
ATOM 678 C C . ARG A 1 92 ? -20.232 -3.769 26.623 1.00 83.62 92 ARG A C 1
ATOM 680 O O . ARG A 1 92 ? -20.431 -3.768 25.412 1.00 83.62 92 ARG A O 1
ATOM 687 N N . VAL A 1 93 ? -19.396 -2.907 27.207 1.00 85.88 93 VAL A N 1
ATOM 688 C CA . VAL A 1 93 ? -18.569 -1.945 26.457 1.00 85.88 93 VAL A CA 1
ATOM 689 C C . VAL A 1 93 ? -17.371 -2.645 25.819 1.00 85.88 93 VAL A C 1
ATOM 691 O O . VAL A 1 93 ? -17.022 -2.309 24.691 1.00 85.88 93 VAL A O 1
ATOM 694 N N . ARG A 1 94 ? -16.789 -3.639 26.497 1.00 88.19 94 ARG A N 1
ATOM 695 C CA . ARG A 1 94 ? -15.738 -4.507 25.955 1.00 88.19 94 ARG A CA 1
ATOM 696 C C . ARG A 1 94 ? -16.226 -5.230 24.696 1.00 88.19 94 ARG A C 1
ATOM 698 O O . ARG A 1 94 ? -15.698 -4.962 23.624 1.00 88.19 94 ARG A O 1
ATOM 705 N N . ASP A 1 95 ? -17.314 -5.992 24.789 1.00 86.12 95 ASP A N 1
ATOM 706 C CA . ASP A 1 95 ? -17.888 -6.748 23.664 1.00 86.12 95 ASP A CA 1
ATOM 707 C C . ASP A 1 95 ? -18.295 -5.834 22.489 1.00 86.12 95 ASP A C 1
ATOM 709 O O . ASP A 1 95 ? -18.294 -6.235 21.324 1.00 86.12 95 ASP A O 1
ATOM 713 N N . ALA A 1 96 ? -18.695 -4.590 22.773 1.00 87.12 96 ALA A N 1
ATOM 714 C CA . ALA A 1 96 ? -18.998 -3.598 21.743 1.00 87.12 96 ALA A CA 1
ATOM 715 C C . ALA A 1 96 ? -17.737 -3.049 21.058 1.00 87.12 96 ALA A C 1
ATOM 717 O O . ALA A 1 96 ? -17.737 -2.860 19.843 1.00 87.12 96 ALA A O 1
ATOM 718 N N . LEU A 1 97 ? -16.665 -2.793 21.814 1.00 88.06 97 LEU A N 1
ATOM 719 C CA . LEU A 1 97 ? -15.380 -2.354 21.264 1.00 88.06 97 LEU A CA 1
ATOM 720 C C . LEU A 1 97 ? -14.728 -3.455 20.427 1.00 88.06 97 LEU A C 1
ATOM 722 O O . LEU A 1 97 ? -14.154 -3.156 19.386 1.00 88.06 97 LEU A O 1
ATOM 726 N N . GLU A 1 98 ? -14.841 -4.708 20.857 1.00 87.06 98 GLU A N 1
ATOM 727 C CA . GLU A 1 98 ? -14.333 -5.869 20.125 1.00 87.06 98 GLU A CA 1
ATOM 728 C C . GLU A 1 98 ? -15.044 -6.041 18.786 1.00 87.06 98 GLU A C 1
ATOM 730 O O . GLU A 1 98 ? -14.388 -6.124 17.751 1.00 87.06 98 GLU A O 1
ATOM 735 N N . ARG A 1 99 ? -16.381 -5.982 18.774 1.00 84.44 99 ARG A N 1
ATOM 736 C CA . ARG A 1 99 ? -17.155 -6.005 17.524 1.00 84.44 99 ARG A CA 1
ATOM 737 C C . ARG A 1 99 ? -16.797 -4.843 16.603 1.00 84.44 99 ARG A C 1
ATOM 739 O O . ARG A 1 99 ? -16.549 -5.060 15.425 1.00 84.44 99 ARG A O 1
ATOM 746 N N . ALA A 1 100 ? -16.677 -3.633 17.150 1.00 81.00 100 ALA A N 1
ATOM 747 C CA . ALA A 1 100 ? -16.284 -2.459 16.374 1.00 81.00 100 ALA A CA 1
ATOM 748 C C . ALA A 1 100 ? -14.849 -2.553 15.816 1.00 81.00 100 ALA A C 1
ATOM 750 O O . ALA A 1 100 ? -14.552 -1.938 14.793 1.00 81.00 100 ALA A O 1
ATOM 751 N N . LEU A 1 101 ? -13.948 -3.284 16.481 1.00 78.19 101 LEU A N 1
ATOM 752 C CA . LEU A 1 101 ? -12.606 -3.572 15.970 1.00 78.19 101 LEU A CA 1
ATOM 753 C C . LEU A 1 101 ? -12.653 -4.587 14.829 1.00 78.19 101 LEU A C 1
ATOM 755 O O . LEU A 1 101 ? -12.056 -4.332 13.791 1.00 78.19 101 LEU A O 1
ATOM 759 N N . VAL A 1 102 ? -13.404 -5.677 14.989 1.00 77.50 102 VAL A N 1
ATOM 760 C CA . VAL A 1 102 ? -13.563 -6.706 13.951 1.00 77.50 102 VAL A CA 1
ATOM 761 C C . VAL A 1 102 ? -14.210 -6.130 12.688 1.00 77.50 102 VAL A C 1
ATOM 763 O O . VAL A 1 102 ? -13.714 -6.369 11.592 1.00 77.50 102 VAL A O 1
ATOM 766 N N . GLU A 1 103 ? -15.262 -5.319 12.830 1.00 71.62 103 GLU A N 1
ATOM 767 C CA . GLU A 1 103 ? -15.911 -4.638 11.699 1.00 71.62 103 GLU A CA 1
ATOM 768 C C . GLU A 1 103 ? -14.954 -3.661 11.002 1.00 71.62 103 GLU A C 1
ATOM 770 O O . GLU A 1 103 ? -14.841 -3.654 9.778 1.00 71.62 103 GLU A O 1
ATOM 775 N N . ARG A 1 104 ? -14.196 -2.873 11.776 1.00 67.62 104 ARG A N 1
ATOM 776 C CA . ARG A 1 104 ? -13.220 -1.926 11.225 1.00 67.62 104 ARG A CA 1
ATOM 777 C C . ARG A 1 104 ? -12.072 -2.622 10.493 1.00 67.62 104 ARG A C 1
ATOM 779 O O . ARG A 1 104 ? -11.597 -2.093 9.489 1.00 67.62 104 ARG A O 1
ATOM 786 N N . ASP A 1 105 ? -11.592 -3.740 11.023 1.00 66.19 105 ASP A N 1
ATOM 787 C CA . ASP A 1 105 ? -10.494 -4.495 10.424 1.00 66.19 105 ASP A CA 1
ATOM 788 C C . ASP A 1 105 ? -10.961 -5.245 9.163 1.00 66.19 105 ASP A C 1
ATOM 790 O O . ASP A 1 105 ? -10.187 -5.349 8.213 1.00 66.19 105 ASP A O 1
ATOM 794 N N . GLY A 1 106 ? -12.228 -5.681 9.105 1.00 63.31 106 GLY A N 1
ATOM 795 C CA . GLY A 1 106 ? -12.860 -6.213 7.891 1.00 63.31 106 GLY A CA 1
ATOM 796 C C . GLY A 1 106 ? -12.924 -5.177 6.766 1.00 63.31 106 GLY A C 1
ATOM 797 O O . GLY A 1 106 ? -12.323 -5.376 5.714 1.00 63.31 106 GLY A O 1
ATOM 798 N N . ASP A 1 107 ? -13.523 -4.011 7.031 1.00 65.19 107 ASP A N 1
ATOM 799 C CA . ASP A 1 107 ? -13.639 -2.925 6.043 1.00 65.19 107 ASP A CA 1
ATOM 800 C C . ASP A 1 107 ? -12.273 -2.415 5.545 1.00 65.19 107 ASP A C 1
ATOM 802 O O . ASP A 1 107 ? -12.126 -1.982 4.400 1.00 65.19 107 ASP A O 1
ATOM 806 N N . ALA A 1 108 ? -11.262 -2.402 6.420 1.00 66.00 108 ALA A N 1
ATOM 807 C CA . ALA A 1 108 ? -9.912 -1.978 6.060 1.00 66.00 108 ALA A CA 1
ATOM 808 C C . ALA A 1 108 ? -9.182 -3.025 5.212 1.00 66.00 108 ALA A C 1
ATOM 810 O O . ALA A 1 108 ? -8.385 -2.658 4.348 1.00 66.00 108 ALA A O 1
ATOM 811 N N . ARG A 1 109 ? -9.441 -4.311 5.458 1.00 68.25 109 ARG A N 1
ATOM 812 C CA . ARG A 1 109 ? -8.847 -5.408 4.700 1.00 68.25 109 ARG A CA 1
ATOM 813 C C . ARG A 1 109 ? -9.412 -5.479 3.289 1.00 68.25 109 ARG A C 1
ATOM 815 O O . ARG A 1 109 ? -8.622 -5.587 2.360 1.00 68.25 109 ARG A O 1
ATOM 822 N N . ASP A 1 110 ? -10.723 -5.340 3.134 1.00 71.19 110 ASP A N 1
ATOM 823 C CA . ASP A 1 110 ? -11.369 -5.398 1.820 1.00 71.19 110 ASP A CA 1
ATOM 824 C C . ASP A 1 110 ? -10.875 -4.263 0.908 1.00 71.19 110 ASP A C 1
ATOM 826 O O . ASP A 1 110 ? -10.510 -4.496 -0.241 1.00 71.19 110 ASP A O 1
ATOM 830 N N . ARG A 1 111 ? -10.731 -3.045 1.454 1.00 69.38 111 ARG A N 1
ATOM 831 C CA . ARG A 1 111 ? -10.142 -1.906 0.724 1.00 69.38 111 ARG A CA 1
ATOM 832 C C . ARG A 1 111 ? -8.669 -2.111 0.387 1.00 69.38 111 ARG A C 1
ATOM 834 O O . ARG A 1 111 ? -8.229 -1.737 -0.690 1.00 69.38 111 ARG A O 1
ATOM 841 N N . LEU A 1 112 ? -7.899 -2.702 1.302 1.00 71.44 112 LEU A N 1
ATOM 842 C CA . LEU A 1 112 ? -6.489 -2.995 1.051 1.00 71.44 112 LEU A CA 1
ATOM 843 C C . LEU A 1 112 ? -6.327 -4.073 -0.029 1.00 71.44 112 LEU A C 1
ATOM 845 O O . LEU A 1 112 ? -5.397 -3.997 -0.824 1.00 71.44 112 LEU A O 1
ATOM 849 N N . GLU A 1 113 ? -7.198 -5.082 -0.057 1.00 75.44 113 GLU A N 1
ATOM 850 C CA . GLU A 1 113 ? -7.194 -6.110 -1.098 1.00 75.44 113 GLU A CA 1
ATOM 851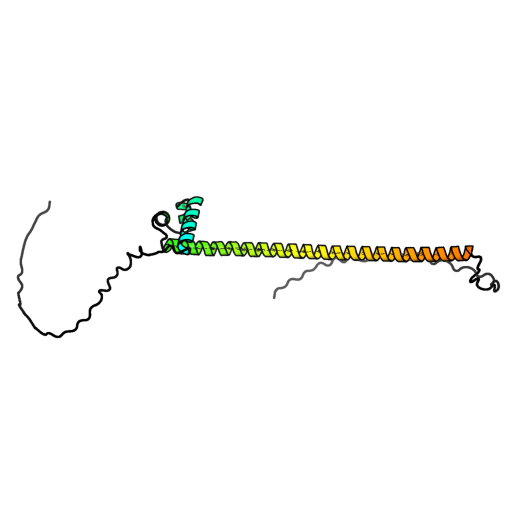 C C . GLU A 1 113 ? -7.558 -5.514 -2.467 1.00 75.44 113 GLU A C 1
ATOM 853 O O . GLU A 1 113 ? -6.867 -5.819 -3.441 1.00 75.44 113 GLU A O 1
ATOM 858 N N . GLU A 1 114 ? -8.534 -4.602 -2.527 1.00 80.56 114 GLU A N 1
ATOM 859 C CA . GLU A 1 114 ? -8.901 -3.857 -3.741 1.00 80.56 114 GLU A CA 1
ATOM 860 C C . GLU A 1 114 ? -7.741 -2.975 -4.252 1.00 80.56 114 GLU A C 1
ATOM 862 O O . GLU A 1 114 ? -7.308 -3.117 -5.402 1.00 80.56 114 GLU A O 1
ATOM 867 N N . ASP A 1 115 ? -7.131 -2.170 -3.377 1.00 78.25 115 ASP A N 1
ATOM 868 C CA . ASP A 1 115 ? -5.963 -1.342 -3.712 1.00 78.25 115 ASP A CA 1
ATOM 869 C C . ASP A 1 115 ? -4.774 -2.204 -4.189 1.00 78.25 115 ASP A C 1
ATOM 871 O O . ASP A 1 115 ? -4.065 -1.863 -5.140 1.00 78.25 115 ASP A O 1
ATOM 875 N N . LEU A 1 116 ? -4.540 -3.360 -3.555 1.00 82.44 116 LEU A N 1
ATOM 876 C CA . LEU A 1 116 ? -3.477 -4.285 -3.955 1.00 82.44 116 LEU A CA 1
ATOM 877 C C . LEU A 1 116 ? -3.749 -4.929 -5.315 1.00 82.44 116 LEU A C 1
ATOM 879 O O . LEU A 1 116 ? -2.795 -5.193 -6.054 1.00 82.44 116 LEU A O 1
ATOM 883 N N . THR A 1 117 ? -5.009 -5.214 -5.649 1.00 85.69 117 THR A N 1
ATOM 884 C CA . THR A 1 117 ? -5.363 -5.696 -6.987 1.00 85.69 117 THR A CA 1
ATOM 885 C C . THR A 1 117 ? -5.123 -4.630 -8.046 1.00 85.69 117 THR A C 1
ATOM 887 O O . THR A 1 117 ? -4.441 -4.923 -9.028 1.00 85.69 117 THR A O 1
ATOM 890 N N . GLU A 1 118 ? -5.538 -3.385 -7.807 1.00 85.38 118 GLU A N 1
ATOM 891 C CA . GLU A 1 118 ? -5.328 -2.285 -8.751 1.00 85.38 118 GLU A CA 1
ATOM 892 C C . GLU A 1 118 ? -3.831 -2.027 -8.995 1.00 85.38 118 GLU A C 1
ATOM 894 O O . GLU A 1 118 ? -3.373 -1.944 -10.137 1.00 85.38 118 GLU A O 1
ATOM 899 N N . VAL A 1 119 ? -3.022 -2.006 -7.931 1.00 85.31 119 VAL A N 1
ATOM 900 C CA . VAL A 1 119 ? -1.565 -1.836 -8.045 1.00 85.31 119 VAL A CA 1
ATOM 901 C C . VAL A 1 119 ? -0.916 -2.988 -8.820 1.00 85.31 119 VAL A C 1
ATOM 903 O O . VAL A 1 119 ? 0.008 -2.762 -9.604 1.00 85.31 119 VAL A O 1
ATOM 906 N N . ARG A 1 120 ? -1.381 -4.232 -8.638 1.00 85.81 120 ARG A N 1
ATOM 907 C CA . ARG A 1 120 ? -0.864 -5.392 -9.387 1.00 85.81 120 ARG A CA 1
ATOM 908 C C . ARG A 1 120 ? -1.189 -5.302 -10.874 1.00 85.81 120 ARG A C 1
ATOM 910 O O . ARG A 1 120 ? -0.323 -5.619 -11.688 1.00 85.81 120 ARG A O 1
ATOM 917 N N . GLU A 1 121 ? -2.393 -4.864 -11.225 1.00 89.75 121 GLU A N 1
ATOM 918 C CA . GLU A 1 121 ? -2.799 -4.672 -12.619 1.00 89.75 121 GLU A CA 1
ATOM 919 C C . GLU A 1 121 ? -1.980 -3.569 -13.295 1.00 89.75 121 GLU A C 1
ATOM 921 O O . GLU A 1 121 ? -1.430 -3.781 -14.379 1.00 89.75 121 GLU A O 1
ATOM 926 N N . GLN A 1 122 ? -1.799 -2.430 -12.620 1.00 86.44 122 GLN A N 1
ATOM 927 C CA . GLN A 1 122 ? -0.961 -1.336 -13.116 1.00 86.44 122 GLN A CA 1
ATOM 928 C C . GLN A 1 122 ? 0.500 -1.772 -13.306 1.00 86.44 122 GLN A C 1
ATOM 930 O O . GLN A 1 122 ? 1.119 -1.465 -14.327 1.00 86.44 122 GLN A O 1
ATOM 935 N N . LEU A 1 123 ? 1.055 -2.533 -12.357 1.00 85.88 123 LEU A N 1
ATOM 936 C CA . LEU A 1 123 ? 2.420 -3.053 -12.457 1.00 85.88 123 LEU A CA 1
ATOM 937 C C . LEU A 1 123 ? 2.571 -4.031 -13.632 1.00 85.88 123 LEU A C 1
ATOM 939 O O . LEU A 1 123 ? 3.579 -3.995 -14.342 1.00 85.88 123 LEU A O 1
ATOM 943 N N . ALA A 1 124 ? 1.582 -4.901 -13.849 1.00 88.69 124 ALA A N 1
ATOM 944 C CA . ALA A 1 124 ? 1.584 -5.844 -14.961 1.00 88.69 124 ALA A CA 1
ATOM 945 C C . ALA A 1 124 ? 1.545 -5.115 -16.313 1.00 88.69 124 ALA A C 1
ATOM 947 O O . ALA A 1 124 ? 2.340 -5.441 -17.198 1.00 88.69 124 ALA A O 1
ATOM 948 N N . ALA A 1 125 ? 0.695 -4.092 -16.444 1.00 87.56 125 ALA A N 1
ATOM 949 C CA . ALA A 1 125 ? 0.608 -3.264 -17.644 1.00 87.56 125 ALA A CA 1
ATOM 950 C C . ALA A 1 125 ? 1.936 -2.547 -17.940 1.00 87.56 125 ALA A C 1
ATOM 952 O O . ALA A 1 125 ? 2.483 -2.693 -19.032 1.00 87.56 125 ALA A O 1
ATOM 953 N N . LEU A 1 126 ? 2.518 -1.872 -16.944 1.00 86.88 126 LEU A N 1
ATOM 954 C CA . LEU A 1 126 ? 3.813 -1.195 -17.086 1.00 86.88 126 LEU A CA 1
ATOM 955 C C . LEU A 1 126 ? 4.941 -2.162 -17.458 1.00 86.88 126 LEU A C 1
ATOM 957 O O . LEU A 1 126 ? 5.789 -1.849 -18.291 1.00 86.88 126 LEU A O 1
ATOM 961 N N . THR A 1 127 ? 4.959 -3.352 -16.856 1.00 88.44 127 THR A N 1
ATOM 962 C CA . THR A 1 127 ? 5.967 -4.377 -17.166 1.00 88.44 127 THR A CA 1
ATOM 963 C C . THR A 1 127 ? 5.843 -4.851 -18.613 1.00 88.44 127 THR A C 1
ATOM 965 O O . THR A 1 127 ? 6.858 -5.066 -19.282 1.00 88.44 127 THR A O 1
ATOM 968 N N . GLN A 1 128 ? 4.612 -4.999 -19.104 1.00 89.69 128 GLN A N 1
ATOM 969 C CA . GLN A 1 128 ? 4.345 -5.390 -20.481 1.00 89.69 128 GLN A CA 1
ATOM 970 C C . GLN A 1 128 ? 4.767 -4.291 -21.464 1.00 89.69 128 GLN A C 1
ATOM 972 O O . GLN A 1 128 ? 5.537 -4.573 -22.380 1.00 89.69 128 GLN A O 1
ATOM 977 N N . GLU A 1 129 ? 4.380 -3.037 -21.223 1.00 89.06 129 GLU A N 1
ATOM 978 C CA . GLU A 1 129 ? 4.809 -1.891 -22.038 1.00 89.06 129 GLU A CA 1
ATOM 979 C C . GLU A 1 129 ? 6.334 -1.762 -22.089 1.00 89.06 129 GLU A C 1
ATOM 981 O O . GLU A 1 129 ? 6.920 -1.528 -23.149 1.00 89.06 129 GLU A O 1
ATOM 986 N N . PHE A 1 130 ? 7.002 -1.961 -20.950 1.00 88.19 130 PHE A N 1
ATOM 987 C CA . PHE A 1 130 ? 8.456 -1.906 -20.884 1.00 88.19 130 PHE A CA 1
ATOM 988 C C . PHE A 1 130 ? 9.098 -3.025 -21.706 1.00 88.19 130 PHE A C 1
ATOM 990 O O . PHE A 1 130 ? 10.047 -2.774 -22.449 1.00 88.19 130 PHE A O 1
ATOM 997 N N . ARG A 1 131 ? 8.572 -4.253 -21.617 1.00 89.69 131 ARG A N 1
ATOM 998 C CA . ARG A 1 131 ? 9.048 -5.394 -22.409 1.00 89.69 131 ARG A CA 1
ATOM 999 C C . ARG A 1 131 ? 8.871 -5.143 -23.907 1.00 89.69 131 ARG A C 1
ATOM 1001 O O . ARG A 1 131 ? 9.817 -5.372 -24.661 1.00 89.69 131 ARG A O 1
ATOM 1008 N N . ASP A 1 132 ? 7.716 -4.636 -24.319 1.00 91.31 132 ASP A N 1
ATOM 1009 C CA . ASP A 1 132 ? 7.418 -4.343 -25.723 1.00 91.31 132 ASP A CA 1
ATOM 1010 C C . ASP A 1 132 ? 8.330 -3.224 -26.254 1.00 91.31 132 ASP A C 1
ATOM 1012 O O . ASP A 1 132 ? 8.913 -3.334 -27.337 1.00 91.31 132 ASP A O 1
ATOM 1016 N N . GLY A 1 133 ? 8.554 -2.179 -25.451 1.00 91.19 133 GLY A N 1
ATOM 1017 C CA . GLY A 1 133 ? 9.504 -1.112 -25.760 1.00 91.19 133 GLY A CA 1
ATOM 1018 C C . GLY A 1 133 ? 10.943 -1.615 -25.904 1.00 91.19 133 GLY A C 1
ATOM 1019 O O . GLY A 1 133 ? 11.660 -1.191 -26.817 1.00 91.19 133 GLY A O 1
ATOM 1020 N N . LEU A 1 134 ? 11.359 -2.552 -25.048 1.00 89.44 134 LEU A N 1
ATOM 1021 C CA . LEU A 1 134 ? 12.696 -3.143 -25.077 1.00 89.44 134 LEU A CA 1
ATOM 1022 C C . LEU A 1 134 ? 12.899 -4.010 -26.325 1.00 89.44 134 LEU A C 1
ATOM 1024 O O . LEU A 1 134 ? 13.918 -3.870 -27.000 1.00 89.44 134 LEU A O 1
ATOM 1028 N N . GLN A 1 135 ? 11.908 -4.828 -26.690 1.00 91.56 135 GLN A N 1
ATOM 1029 C CA . GLN A 1 135 ? 11.931 -5.609 -27.932 1.00 91.56 135 GLN A CA 1
ATOM 1030 C C . GLN A 1 135 ? 11.971 -4.706 -29.170 1.00 91.56 135 GLN A C 1
ATOM 1032 O O . GLN A 1 135 ? 12.770 -4.922 -30.083 1.00 91.56 135 GLN A O 1
ATOM 1037 N N . ALA A 1 136 ? 11.171 -3.637 -29.192 1.00 90.12 136 ALA A N 1
ATOM 1038 C CA . ALA A 1 136 ? 11.182 -2.672 -30.288 1.00 90.12 136 ALA A CA 1
ATOM 1039 C C . ALA A 1 136 ? 12.513 -1.904 -30.393 1.00 90.12 136 ALA A C 1
ATOM 1041 O O . ALA A 1 136 ? 12.909 -1.477 -31.482 1.00 90.12 136 ALA A O 1
ATOM 1042 N N . ALA A 1 137 ? 13.207 -1.674 -29.275 1.00 88.00 137 ALA A N 1
ATOM 1043 C CA . ALA A 1 137 ? 14.546 -1.093 -29.277 1.00 88.00 137 ALA A CA 1
ATOM 1044 C C . ALA A 1 137 ? 15.587 -2.087 -29.815 1.00 88.00 137 ALA A C 1
ATOM 1046 O O . ALA A 1 137 ? 16.356 -1.713 -30.699 1.00 88.00 137 ALA A O 1
ATOM 1047 N N . GLN A 1 138 ? 15.549 -3.344 -29.363 1.00 90.25 138 GLN A N 1
ATOM 1048 C CA . GLN A 1 138 ? 16.431 -4.418 -29.836 1.00 90.25 138 GLN A CA 1
ATOM 1049 C C . GLN A 1 138 ? 16.304 -4.647 -31.349 1.00 90.25 138 GLN A C 1
ATOM 1051 O O . GLN A 1 138 ? 17.304 -4.649 -32.064 1.00 90.25 138 GLN A O 1
ATOM 1056 N N . GLY A 1 139 ? 15.079 -4.716 -31.876 1.00 90.75 139 GLY A N 1
ATOM 1057 C CA . GLY A 1 139 ? 14.872 -4.860 -33.321 1.00 90.75 139 GLY A CA 1
ATOM 1058 C C . GLY A 1 139 ? 15.420 -3.674 -34.127 1.00 90.75 139 GLY A C 1
ATOM 1059 O O . GLY A 1 139 ? 15.952 -3.843 -35.225 1.00 90.75 139 GLY A O 1
ATOM 1060 N N . ARG A 1 140 ? 15.354 -2.452 -33.579 1.00 91.31 140 ARG A N 1
ATOM 1061 C CA . ARG A 1 140 ? 15.953 -1.267 -34.216 1.00 91.31 140 ARG A CA 1
ATOM 1062 C C . ARG A 1 140 ? 17.477 -1.307 -34.189 1.00 91.31 140 ARG A C 1
ATOM 1064 O O . ARG A 1 140 ? 18.089 -0.926 -35.186 1.00 91.31 140 ARG A O 1
ATOM 1071 N N . THR A 1 141 ? 18.088 -1.753 -33.092 1.00 89.50 141 THR A N 1
ATOM 1072 C CA . THR A 1 141 ? 19.549 -1.888 -33.007 1.00 89.50 141 THR A CA 1
ATOM 1073 C C . THR A 1 141 ? 20.059 -2.954 -33.967 1.00 89.50 141 THR A C 1
ATOM 1075 O O . THR A 1 141 ? 20.967 -2.666 -34.739 1.00 89.50 141 THR A O 1
ATOM 1078 N N . GLU A 1 142 ? 19.408 -4.116 -34.036 1.00 90.69 142 GLU A N 1
ATOM 1079 C CA . GLU A 1 142 ? 19.766 -5.179 -34.985 1.00 90.69 142 GLU A CA 1
ATOM 1080 C C . GLU A 1 142 ? 19.660 -4.702 -36.441 1.00 90.69 142 GLU A C 1
ATOM 1082 O O . GLU A 1 142 ? 20.555 -4.934 -37.254 1.00 90.69 142 GLU A O 1
ATOM 1087 N N . ALA A 1 143 ? 18.596 -3.967 -36.782 1.00 90.62 143 ALA A N 1
ATOM 1088 C CA . ALA A 1 143 ? 18.431 -3.406 -38.120 1.00 90.62 143 ALA A CA 1
ATOM 1089 C C . ALA A 1 143 ? 19.521 -2.373 -38.469 1.00 90.62 143 ALA A C 1
ATOM 1091 O O . ALA A 1 143 ? 19.950 -2.286 -39.624 1.00 90.62 143 ALA A O 1
ATOM 1092 N N . LEU A 1 144 ? 19.972 -1.575 -37.495 1.00 90.19 144 LEU A N 1
ATOM 1093 C CA . LEU A 1 144 ? 21.072 -0.626 -37.685 1.00 90.19 144 LEU A CA 1
ATOM 1094 C C . LEU A 1 144 ? 22.412 -1.346 -37.865 1.00 90.19 144 LEU A C 1
ATOM 1096 O O . LEU A 1 144 ? 23.160 -0.996 -38.779 1.00 90.19 144 LEU A O 1
ATOM 1100 N N . GLU A 1 145 ? 22.684 -2.373 -37.063 1.00 90.38 145 GLU A N 1
ATOM 1101 C CA . GLU A 1 145 ? 23.887 -3.202 -37.184 1.00 90.38 145 GLU A CA 1
ATOM 1102 C C . GLU A 1 145 ? 23.953 -3.897 -38.548 1.00 90.38 145 GLU A C 1
ATOM 1104 O O . GLU A 1 145 ? 24.976 -3.827 -39.230 1.00 90.38 145 GLU A O 1
ATOM 1109 N N . GLN A 1 146 ? 22.847 -4.483 -39.017 1.00 92.19 146 GLN A N 1
ATOM 1110 C CA . GLN A 1 146 ? 22.781 -5.104 -40.344 1.00 92.19 146 GLN A CA 1
ATOM 1111 C C . GLN A 1 146 ? 23.083 -4.099 -41.462 1.00 92.19 146 GLN A C 1
ATOM 1113 O O . GLN A 1 146 ? 23.901 -4.373 -42.343 1.00 92.19 146 GLN A O 1
ATOM 1118 N N . ARG A 1 147 ? 22.493 -2.896 -41.403 1.00 91.31 147 ARG A N 1
ATOM 1119 C CA . ARG A 1 147 ? 22.779 -1.822 -42.371 1.00 91.31 147 ARG A CA 1
ATOM 1120 C C . ARG A 1 147 ? 24.242 -1.389 -42.334 1.00 91.31 147 ARG A C 1
ATOM 1122 O O . ARG A 1 147 ? 24.814 -1.098 -43.385 1.00 91.31 147 ARG A O 1
ATOM 1129 N N . GLN A 1 148 ? 24.852 -1.346 -41.153 1.00 90.62 148 GLN A N 1
ATOM 1130 C CA . GLN A 1 148 ? 26.262 -1.007 -41.001 1.00 90.62 148 GLN A CA 1
ATOM 1131 C C . GLN A 1 148 ? 27.165 -2.084 -41.614 1.00 90.62 148 GLN A C 1
ATOM 1133 O O . GLN A 1 148 ? 28.078 -1.751 -42.371 1.00 90.62 148 GLN A O 1
ATOM 1138 N N . VAL A 1 149 ? 26.880 -3.363 -41.357 1.00 92.75 149 VAL A N 1
ATOM 1139 C CA . VAL A 1 149 ? 27.610 -4.499 -41.943 1.00 92.75 149 VAL A CA 1
ATOM 1140 C C . VAL A 1 149 ? 27.495 -4.495 -43.468 1.00 92.75 149 VAL A C 1
ATOM 1142 O O . VAL A 1 149 ? 28.499 -4.637 -44.167 1.00 92.75 149 VAL A O 1
ATOM 1145 N N . GLU A 1 150 ? 26.296 -4.281 -44.011 1.00 91.94 150 GLU A N 1
ATOM 1146 C CA . GLU A 1 150 ? 26.101 -4.145 -45.457 1.00 91.94 150 GLU A CA 1
ATOM 1147 C C . GLU A 1 150 ? 26.864 -2.950 -46.039 1.00 91.94 150 GLU A C 1
ATOM 1149 O O . GLU A 1 150 ? 27.470 -3.059 -47.108 1.00 91.94 150 GLU A O 1
ATOM 1154 N N . GLY A 1 151 ? 26.850 -1.814 -45.339 1.00 91.00 151 GLY A N 1
ATOM 1155 C CA . GLY A 1 151 ? 27.594 -0.617 -45.717 1.00 91.00 151 GLY A CA 1
ATOM 1156 C C . GLY A 1 151 ? 29.096 -0.877 -45.796 1.00 91.00 151 GLY A C 1
ATOM 1157 O O . GLY A 1 151 ? 29.716 -0.547 -46.808 1.00 91.00 151 GLY A O 1
ATOM 1158 N N . MET A 1 152 ? 29.664 -1.533 -44.781 1.00 91.88 152 MET A N 1
ATOM 1159 C CA . MET A 1 152 ? 31.081 -1.909 -44.761 1.00 91.88 152 MET A CA 1
ATOM 1160 C C . MET A 1 152 ? 31.435 -2.840 -45.922 1.00 91.88 152 MET A C 1
ATOM 1162 O O . MET A 1 152 ? 32.352 -2.530 -46.676 1.00 91.88 152 MET A O 1
ATOM 1166 N N . ARG A 1 153 ? 30.643 -3.892 -46.167 1.00 91.81 153 ARG A N 1
ATOM 1167 C CA . ARG A 1 153 ? 30.863 -4.808 -47.304 1.00 91.81 153 ARG A CA 1
ATOM 1168 C C . ARG A 1 153 ? 30.848 -4.089 -48.654 1.00 91.81 153 ARG A C 1
ATOM 1170 O O . ARG A 1 153 ? 31.638 -4.404 -49.542 1.00 91.81 153 ARG A O 1
ATOM 1177 N N . ARG A 1 154 ? 29.959 -3.103 -48.834 1.00 92.75 154 ARG A N 1
ATOM 1178 C CA . ARG A 1 154 ? 29.929 -2.282 -50.060 1.00 92.75 154 ARG A CA 1
ATOM 1179 C C . ARG A 1 154 ? 31.173 -1.406 -50.190 1.00 92.75 154 ARG A C 1
ATOM 1181 O O . ARG A 1 154 ? 31.667 -1.237 -51.303 1.00 92.75 154 ARG A O 1
ATOM 1188 N N . ILE A 1 155 ? 31.660 -0.835 -49.088 1.00 94.50 155 ILE A N 1
ATOM 1189 C CA . ILE A 1 155 ? 32.885 -0.025 -49.075 1.00 94.50 155 ILE A CA 1
ATOM 1190 C C . ILE A 1 155 ? 34.094 -0.900 -49.409 1.00 94.50 155 ILE A C 1
ATOM 1192 O O . ILE A 1 155 ? 34.845 -0.546 -50.312 1.00 94.50 155 ILE A O 1
ATOM 1196 N N . GLU A 1 156 ? 34.232 -2.058 -48.764 1.00 92.50 156 GLU A N 1
ATOM 1197 C CA . GLU A 1 156 ? 35.292 -3.038 -49.029 1.00 92.50 156 GLU A CA 1
ATOM 1198 C C . GLU A 1 156 ? 35.291 -3.487 -50.495 1.00 92.50 156 GLU A C 1
ATOM 1200 O O . GLU A 1 156 ? 36.325 -3.441 -51.158 1.00 92.50 156 GLU A O 1
ATOM 1205 N N . GLY A 1 157 ? 34.122 -3.827 -51.051 1.00 91.56 157 GLY A N 1
ATOM 1206 C CA . GLY A 1 157 ? 34.004 -4.201 -52.462 1.00 91.56 157 GLY A CA 1
ATOM 1207 C C . GLY A 1 157 ? 34.412 -3.077 -53.421 1.00 91.56 157 GLY A C 1
ATOM 1208 O O . GLY A 1 157 ? 35.088 -3.320 -54.420 1.00 91.56 157 GLY A O 1
ATOM 1209 N N . ARG A 1 158 ? 34.051 -1.823 -53.116 1.00 91.75 158 ARG A N 1
ATOM 1210 C CA . ARG A 1 158 ? 34.479 -0.658 -53.912 1.00 91.75 158 ARG A CA 1
ATOM 1211 C C . ARG A 1 158 ? 35.975 -0.392 -53.781 1.00 91.75 158 ARG A C 1
ATOM 1213 O O . ARG A 1 158 ? 36.599 -0.052 -54.783 1.00 91.75 158 ARG A O 1
ATOM 1220 N N . LEU A 1 159 ? 36.539 -0.547 -52.585 1.00 91.12 159 LEU A N 1
ATOM 1221 C CA . LEU A 1 159 ? 37.972 -0.399 -52.343 1.00 91.12 159 LEU A CA 1
ATOM 1222 C C . LEU A 1 159 ? 38.755 -1.432 -53.161 1.00 91.12 159 LEU A C 1
ATOM 1224 O O . LEU A 1 159 ? 39.649 -1.047 -53.906 1.00 91.12 159 LEU A O 1
ATOM 1228 N N . ALA A 1 160 ? 38.338 -2.701 -53.132 1.00 90.12 160 ALA A N 1
ATOM 1229 C CA . ALA A 1 160 ? 38.952 -3.776 -53.909 1.00 90.12 160 ALA A CA 1
ATOM 1230 C C . ALA A 1 160 ? 38.925 -3.501 -55.425 1.00 90.12 160 ALA A C 1
ATOM 1232 O O . ALA A 1 160 ? 39.914 -3.735 -56.117 1.00 90.12 160 ALA A O 1
ATOM 1233 N N . LEU A 1 161 ? 37.826 -2.947 -55.955 1.00 89.44 161 LEU A N 1
ATOM 1234 C CA . LEU A 1 161 ? 37.747 -2.532 -57.363 1.00 89.44 161 LEU A CA 1
ATOM 1235 C C . LEU A 1 161 ? 38.724 -1.393 -57.693 1.00 89.44 161 LEU A C 1
ATOM 1237 O O . LEU A 1 161 ? 39.363 -1.411 -58.745 1.00 89.44 161 LEU A O 1
ATOM 1241 N N . VAL A 1 162 ? 38.851 -0.403 -56.806 1.00 89.88 162 VAL A N 1
ATOM 1242 C CA . VAL A 1 162 ? 39.793 0.715 -56.977 1.00 89.88 162 VAL A CA 1
ATOM 1243 C C . VAL A 1 162 ? 41.240 0.232 -56.875 1.00 89.88 162 VAL A C 1
ATOM 1245 O O . VAL A 1 162 ? 42.084 0.657 -57.662 1.00 89.88 162 VAL A O 1
ATOM 1248 N N . GLU A 1 163 ? 41.537 -0.681 -55.956 1.00 87.62 163 GLU A N 1
ATOM 1249 C CA . GLU A 1 163 ? 42.856 -1.297 -55.807 1.00 87.62 163 GLU A CA 1
ATOM 1250 C C . GLU A 1 163 ? 43.217 -2.174 -57.012 1.00 87.62 163 GLU A C 1
ATOM 1252 O O . GLU A 1 163 ? 44.346 -2.106 -57.502 1.00 87.62 163 GLU A O 1
ATOM 1257 N N . ALA A 1 164 ? 42.261 -2.923 -57.569 1.00 85.00 164 ALA A N 1
ATOM 1258 C CA . ALA A 1 164 ? 42.445 -3.663 -58.817 1.00 85.00 164 ALA A CA 1
ATOM 1259 C C . ALA A 1 164 ? 42.737 -2.721 -60.001 1.00 85.00 164 ALA A C 1
ATOM 1261 O O . ALA A 1 164 ? 43.661 -2.959 -60.778 1.00 85.00 164 ALA A O 1
ATOM 1262 N N . ALA A 1 165 ? 42.011 -1.602 -60.099 1.00 82.00 165 ALA A N 1
ATOM 1263 C CA . ALA A 1 165 ? 42.250 -0.588 -61.125 1.00 82.00 165 ALA A CA 1
ATOM 1264 C C . ALA A 1 165 ? 43.615 0.110 -60.958 1.00 82.00 165 ALA A C 1
ATOM 1266 O O . ALA A 1 165 ? 44.284 0.406 -61.947 1.00 82.00 165 ALA A O 1
ATOM 1267 N N . ARG A 1 166 ? 44.053 0.350 -59.715 1.00 77.19 166 ARG A N 1
ATOM 1268 C CA . ARG A 1 166 ? 45.325 1.016 -59.391 1.00 77.19 166 ARG A CA 1
ATOM 1269 C C . ARG A 1 166 ? 46.542 0.101 -59.537 1.00 77.19 166 ARG A C 1
ATOM 1271 O O . ARG A 1 166 ? 47.608 0.579 -59.910 1.00 77.19 166 ARG A O 1
ATOM 1278 N N . SER A 1 167 ? 46.395 -1.193 -59.258 1.00 77.44 167 SER A N 1
ATOM 1279 C CA . SER A 1 167 ? 47.463 -2.195 -59.405 1.00 77.44 167 SER A CA 1
ATOM 1280 C C . SER A 1 167 ? 47.707 -2.618 -60.858 1.00 77.44 167 SER A C 1
ATOM 1282 O O . SER A 1 167 ? 48.621 -3.397 -61.117 1.00 77.44 167 SER A O 1
ATOM 1284 N N . GLY A 1 168 ? 46.923 -2.103 -61.816 1.00 57.38 168 GLY A N 1
ATOM 1285 C CA . GLY A 1 168 ? 47.095 -2.391 -63.241 1.00 57.38 168 GLY A CA 1
ATOM 1286 C C . GLY A 1 168 ? 46.877 -3.862 -63.602 1.00 57.38 168 GLY A C 1
ATOM 1287 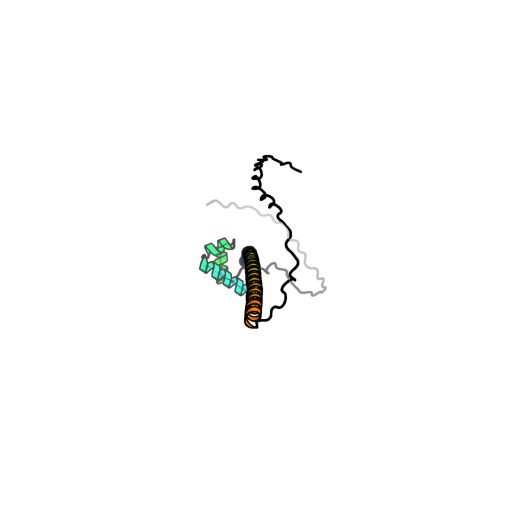O O . GLY A 1 168 ? 47.324 -4.294 -64.661 1.00 57.38 168 GLY A O 1
ATOM 1288 N N . SER A 1 169 ? 46.215 -4.635 -62.735 1.00 47.22 169 SER A N 1
ATOM 1289 C CA . SER A 1 169 ? 46.023 -6.071 -62.918 1.00 47.22 169 SER A CA 1
ATOM 1290 C C . SER A 1 169 ? 44.665 -6.345 -63.575 1.00 47.22 169 SER A C 1
ATOM 1292 O O . SER A 1 169 ? 43.626 -6.168 -62.933 1.00 47.22 169 SER A O 1
ATOM 1294 N N . PRO A 1 170 ? 44.613 -6.778 -64.850 1.00 49.84 170 PRO A N 1
ATOM 1295 C CA . PRO A 1 170 ? 43.373 -7.185 -65.491 1.00 49.84 170 PRO A CA 1
ATOM 1296 C C . PRO A 1 170 ? 43.015 -8.605 -65.037 1.00 49.84 170 PRO A C 1
ATOM 1298 O O . PRO A 1 170 ? 43.138 -9.570 -65.792 1.00 49.84 170 PRO A O 1
ATOM 1301 N N . ALA A 1 171 ? 42.563 -8.760 -63.796 1.00 53.84 171 ALA A N 1
ATOM 1302 C CA . ALA A 1 171 ? 41.971 -10.013 -63.351 1.00 53.84 171 ALA A CA 1
ATOM 1303 C C . ALA A 1 171 ? 40.518 -10.092 -63.851 1.00 53.84 171 ALA A C 1
ATOM 1305 O O . ALA A 1 171 ? 39.584 -9.684 -63.168 1.00 53.84 171 ALA A O 1
ATOM 1306 N N . GLY A 1 172 ? 40.345 -10.614 -65.072 1.00 47.84 172 GLY A N 1
ATOM 1307 C CA . GLY A 1 172 ? 39.054 -11.111 -65.559 1.00 47.84 172 GLY A CA 1
ATOM 1308 C C . GLY A 1 172 ? 38.389 -10.301 -66.671 1.00 47.84 172 GLY A C 1
ATOM 1309 O O . GLY A 1 172 ? 37.211 -9.974 -66.574 1.00 47.84 172 GLY A O 1
ATOM 1310 N N . GLY A 1 173 ? 39.096 -10.023 -67.768 1.00 38.22 173 GLY A N 1
ATOM 1311 C CA . GLY A 1 173 ? 38.407 -9.769 -69.035 1.00 38.22 173 GLY A CA 1
ATOM 1312 C C . GLY A 1 173 ? 37.818 -11.085 -69.559 1.00 38.22 173 GLY A C 1
ATOM 1313 O O . GLY A 1 173 ? 38.605 -11.986 -69.865 1.00 38.22 173 GLY A O 1
ATOM 1314 N N . PRO A 1 174 ? 36.486 -11.257 -69.682 1.00 43.34 174 PRO A N 1
ATOM 1315 C CA . PRO A 1 174 ? 35.962 -12.398 -70.411 1.00 43.34 174 PRO A CA 1
ATOM 1316 C C . PRO A 1 174 ? 36.419 -12.259 -71.861 1.00 43.34 174 PRO A C 1
ATOM 1318 O O . PRO A 1 174 ? 36.354 -11.184 -72.463 1.00 43.34 174 PRO A O 1
ATOM 1321 N N . GLY A 1 175 ? 36.959 -13.360 -72.377 1.00 41.41 175 GLY A N 1
ATOM 1322 C CA . GLY A 1 175 ? 37.579 -13.438 -73.682 1.00 41.41 175 GLY A CA 1
ATOM 1323 C C . GLY A 1 175 ? 36.767 -12.734 -74.761 1.00 41.41 175 GLY A C 1
ATOM 1324 O O . GLY A 1 175 ? 35.558 -12.916 -74.903 1.00 41.41 175 GLY A O 1
ATOM 1325 N N . ARG A 1 176 ? 37.483 -11.965 -75.580 1.00 47.50 176 ARG A N 1
ATOM 1326 C CA . ARG A 1 176 ? 37.021 -11.604 -76.913 1.00 47.50 176 ARG A CA 1
ATOM 1327 C C . ARG A 1 176 ? 36.643 -12.893 -77.647 1.00 47.50 176 ARG A C 1
ATOM 1329 O O . ARG A 1 176 ? 37.512 -13.656 -78.060 1.00 47.50 176 ARG A O 1
ATOM 1336 N N . ARG A 1 177 ? 35.345 -13.107 -77.834 1.00 45.44 177 ARG A N 1
ATOM 1337 C CA . ARG A 1 177 ? 34.775 -13.902 -78.925 1.00 45.44 177 ARG A CA 1
ATOM 1338 C C . ARG A 1 177 ? 33.640 -13.102 -79.580 1.00 45.44 177 ARG A C 1
ATOM 1340 O O . ARG A 1 177 ? 33.175 -12.120 -79.006 1.00 45.44 177 ARG A O 1
ATOM 1347 N N . PRO A 1 178 ? 33.349 -13.399 -80.854 1.00 47.38 178 PRO A N 1
ATOM 1348 C CA . PRO A 1 178 ? 33.061 -12.397 -81.873 1.00 47.38 178 PRO A CA 1
ATOM 1349 C C . PRO A 1 178 ? 31.620 -11.883 -81.831 1.00 47.38 178 PRO A C 1
ATOM 1351 O O . PRO A 1 178 ? 30.723 -12.539 -81.311 1.00 47.38 178 PRO A O 1
ATOM 1354 N N . ARG A 1 179 ? 31.429 -10.701 -82.433 1.00 50.34 179 ARG A N 1
ATOM 1355 C CA . ARG A 1 179 ? 30.137 -10.057 -82.717 1.00 50.34 179 ARG A CA 1
ATOM 1356 C C . ARG A 1 179 ? 29.052 -11.069 -83.128 1.00 50.34 179 ARG A C 1
ATOM 1358 O O . ARG A 1 179 ? 29.231 -11.724 -84.155 1.00 50.34 179 ARG A O 1
ATOM 1365 N N . PRO A 1 180 ? 27.892 -11.091 -82.452 1.00 40.94 180 PRO A N 1
ATOM 1366 C CA . PRO A 1 180 ? 26.651 -11.535 -83.056 1.00 40.94 180 PRO A CA 1
ATOM 1367 C C . PRO A 1 180 ? 25.923 -10.332 -83.668 1.00 40.94 180 PRO A C 1
ATOM 1369 O O . PRO A 1 180 ? 25.867 -9.243 -83.092 1.00 40.94 180 PRO A O 1
ATOM 1372 N N . GLY A 1 181 ? 25.434 -10.535 -84.889 1.00 43.84 181 GLY A N 1
ATOM 1373 C CA . GLY A 1 181 ? 24.673 -9.565 -85.662 1.00 43.84 181 GLY A CA 1
ATOM 1374 C C . GLY A 1 181 ? 23.355 -9.154 -85.008 1.00 43.84 181 GLY A C 1
ATOM 1375 O O . GLY A 1 181 ? 22.901 -9.735 -84.024 1.00 43.84 181 GLY A O 1
ATOM 1376 N N . GLY A 1 182 ? 22.770 -8.105 -85.584 1.00 53.44 182 GLY A N 1
ATOM 1377 C CA . GLY A 1 182 ? 21.579 -7.431 -85.092 1.00 53.44 182 GLY A CA 1
ATOM 1378 C C . GLY A 1 182 ? 20.388 -8.356 -84.847 1.00 53.44 182 GLY A C 1
ATOM 1379 O O . GLY A 1 182 ? 19.967 -9.111 -85.717 1.00 53.44 182 GLY A O 1
ATOM 1380 N N . GLY A 1 183 ? 19.812 -8.209 -83.659 1.00 44.34 183 GLY A N 1
ATOM 1381 C CA . GLY A 1 183 ? 18.494 -8.697 -83.288 1.00 44.34 183 GLY A CA 1
ATOM 1382 C C . GLY A 1 183 ? 17.793 -7.598 -82.495 1.00 44.34 183 GLY A C 1
ATOM 1383 O O . GLY A 1 183 ? 18.333 -7.080 -81.523 1.00 44.34 183 GLY A O 1
ATOM 1384 N N . ARG A 1 184 ? 16.624 -7.193 -82.986 1.00 53.03 184 ARG A N 1
ATOM 1385 C CA . ARG A 1 184 ? 15.725 -6.151 -82.467 1.00 53.03 184 ARG A CA 1
ATOM 1386 C C . ARG A 1 184 ? 15.419 -6.351 -80.966 1.00 53.03 184 ARG A C 1
ATOM 1388 O O . ARG A 1 184 ? 15.189 -7.493 -80.571 1.00 53.03 184 ARG A O 1
ATOM 1395 N N . PRO A 1 185 ? 15.358 -5.294 -80.133 1.00 60.81 185 PRO A N 1
ATOM 1396 C CA . PRO A 1 185 ? 14.973 -5.456 -78.732 1.00 60.81 185 PRO A CA 1
ATOM 1397 C C . PRO A 1 185 ? 13.480 -5.828 -78.614 1.00 60.81 185 PRO A C 1
ATOM 1399 O O . PRO A 1 185 ? 12.662 -5.263 -79.350 1.00 60.81 185 PRO A O 1
ATOM 1402 N N . PRO A 1 186 ? 13.095 -6.748 -77.708 1.00 58.47 186 PRO A N 1
ATOM 1403 C CA . PRO A 1 186 ? 11.697 -6.939 -77.341 1.00 58.47 186 PRO A CA 1
ATOM 1404 C C . PRO A 1 186 ? 11.177 -5.718 -76.565 1.00 58.47 186 PRO A C 1
ATOM 1406 O O . PRO A 1 186 ? 11.903 -5.097 -75.788 1.00 58.47 186 PRO A O 1
ATOM 1409 N N . ALA A 1 187 ? 9.919 -5.362 -76.824 1.00 61.31 187 ALA A N 1
ATOM 1410 C CA . ALA A 1 187 ? 9.229 -4.222 -76.226 1.00 61.31 187 ALA A CA 1
ATOM 1411 C C . ALA A 1 187 ? 9.109 -4.348 -74.691 1.00 61.31 187 ALA A C 1
ATOM 1413 O O . ALA A 1 187 ? 9.027 -5.468 -74.180 1.00 61.31 187 ALA A O 1
ATOM 1414 N N . PRO A 1 188 ? 9.067 -3.226 -73.946 1.00 67.25 188 PRO A N 1
ATOM 1415 C CA . PRO A 1 188 ? 8.859 -3.260 -72.502 1.00 67.25 188 PRO A CA 1
ATOM 1416 C C . PRO A 1 188 ? 7.444 -3.764 -72.154 1.00 67.25 188 PRO A C 1
ATOM 1418 O O . PRO A 1 188 ? 6.498 -3.472 -72.892 1.00 67.25 188 PRO A O 1
ATOM 1421 N N . PRO A 1 189 ? 7.262 -4.481 -71.028 1.00 63.72 189 PRO A N 1
ATOM 1422 C CA . PRO A 1 189 ? 5.933 -4.800 -70.522 1.00 63.72 189 PRO A CA 1
ATOM 1423 C C . PRO A 1 189 ? 5.215 -3.507 -70.103 1.00 63.72 189 PRO A C 1
ATOM 1425 O O . PRO A 1 189 ? 5.772 -2.677 -69.385 1.00 63.72 189 PRO A O 1
ATOM 1428 N N . GLY A 1 190 ? 3.987 -3.326 -70.595 1.00 64.38 190 GLY A N 1
ATOM 1429 C CA . GLY A 1 190 ? 3.121 -2.202 -70.239 1.00 64.38 190 GLY A CA 1
ATOM 1430 C C . GLY A 1 190 ? 2.696 -2.218 -68.761 1.00 64.38 190 GLY A C 1
ATOM 1431 O O . GLY A 1 190 ? 2.859 -3.233 -68.080 1.00 64.38 190 GLY A O 1
ATOM 1432 N N . PRO A 1 191 ? 2.156 -1.099 -68.248 1.00 63.09 191 PRO A N 1
ATOM 1433 C CA . PRO A 1 191 ? 1.756 -0.981 -66.851 1.00 63.09 191 PRO A CA 1
ATOM 1434 C C . PRO A 1 191 ? 0.614 -1.949 -66.518 1.00 63.09 191 PRO A C 1
ATOM 1436 O O . PRO A 1 191 ? -0.380 -2.033 -67.240 1.00 63.09 191 PRO A O 1
ATOM 1439 N N . ALA A 1 192 ? 0.764 -2.665 -65.403 1.00 57.56 192 ALA A N 1
ATOM 1440 C CA . ALA A 1 192 ? -0.284 -3.494 -64.828 1.00 57.56 192 ALA A CA 1
ATOM 1441 C C . ALA A 1 192 ? -1.507 -2.632 -64.473 1.00 57.56 192 ALA A C 1
ATOM 1443 O O . ALA A 1 192 ? -1.380 -1.576 -63.850 1.00 57.56 192 ALA A O 1
ATOM 1444 N N . ALA A 1 193 ? -2.686 -3.088 -64.894 1.00 64.00 193 ALA A N 1
ATOM 1445 C CA . ALA A 1 193 ? -3.965 -2.471 -64.576 1.00 64.00 193 ALA A CA 1
ATOM 1446 C C . ALA A 1 193 ? -4.227 -2.466 -63.053 1.00 64.00 193 ALA A C 1
ATOM 1448 O O . ALA A 1 193 ? -3.806 -3.399 -62.361 1.00 64.00 193 ALA A O 1
ATOM 1449 N N . PRO A 1 194 ? -4.933 -1.453 -62.517 1.00 63.25 194 PRO A N 1
ATOM 1450 C CA . PRO A 1 194 ? -5.317 -1.422 -61.110 1.00 63.25 194 PRO A CA 1
ATOM 1451 C C . PRO A 1 194 ? -6.335 -2.527 -60.793 1.00 63.25 194 PRO A C 1
ATOM 1453 O O . PRO A 1 194 ? -7.295 -2.740 -61.534 1.00 63.25 194 PRO A O 1
ATOM 1456 N N . ALA A 1 195 ? -6.115 -3.226 -59.678 1.00 62.41 195 ALA A N 1
ATOM 1457 C CA . ALA A 1 195 ? -7.036 -4.226 -59.149 1.00 62.41 195 ALA A CA 1
ATOM 1458 C C . ALA A 1 195 ? -8.379 -3.583 -58.739 1.00 62.41 195 ALA A C 1
ATOM 1460 O O . ALA A 1 195 ? -8.383 -2.457 -58.232 1.00 62.41 195 ALA A O 1
ATOM 1461 N N . PRO A 1 196 ? -9.518 -4.272 -58.940 1.00 61.97 196 PRO A N 1
ATOM 1462 C CA . PRO A 1 196 ? -10.822 -3.749 -58.564 1.00 61.97 196 PRO A CA 1
ATOM 1463 C C . PRO A 1 196 ? -10.981 -3.701 -57.042 1.00 61.97 196 PRO A C 1
ATOM 1465 O O . PRO A 1 196 ? -10.718 -4.673 -56.334 1.00 61.97 196 PRO A O 1
ATOM 1468 N N . ALA A 1 197 ? -11.453 -2.551 -56.564 1.00 58.62 197 ALA A N 1
ATOM 1469 C CA . ALA A 1 197 ? -11.986 -2.384 -55.227 1.00 58.62 197 ALA A CA 1
ATOM 1470 C C . ALA A 1 197 ? -13.262 -3.226 -55.085 1.00 58.62 197 ALA A C 1
ATOM 1472 O O . ALA A 1 197 ? -14.222 -3.044 -55.832 1.00 58.62 197 ALA A O 1
ATOM 1473 N N . GLY A 1 198 ? -13.266 -4.127 -54.116 1.00 48.50 198 GLY A N 1
ATOM 1474 C CA . GLY A 1 198 ? -14.456 -4.789 -53.600 1.00 48.50 198 GLY A CA 1
ATOM 1475 C C . GLY A 1 198 ? -14.226 -5.019 -52.112 1.00 48.50 198 GLY A C 1
ATOM 1476 O O . GLY A 1 198 ? -13.091 -5.195 -51.683 1.00 48.50 198 GLY A O 1
ATOM 1477 N N . ASP A 1 199 ? -15.210 -4.999 -51.239 1.00 51.53 199 ASP A N 1
ATOM 1478 C CA . ASP A 1 199 ? -16.623 -4.664 -51.316 1.00 51.53 199 ASP A CA 1
ATOM 1479 C C . ASP A 1 199 ? -16.992 -4.484 -49.836 1.00 51.53 199 ASP A C 1
ATOM 1481 O O . ASP A 1 199 ? -16.622 -5.306 -48.992 1.00 51.53 199 ASP A O 1
ATOM 1485 N N . VAL A 1 200 ? -17.607 -3.360 -49.483 1.00 53.97 200 VAL A N 1
ATOM 1486 C CA . VAL A 1 200 ? -18.012 -3.047 -48.106 1.00 53.97 200 VAL A CA 1
ATOM 1487 C C . VAL A 1 200 ? -19.328 -3.763 -47.817 1.00 53.97 200 VAL A C 1
ATOM 1489 O O . VAL A 1 200 ? -20.413 -3.194 -47.920 1.00 53.97 200 VAL A O 1
ATOM 1492 N N . GLY A 1 201 ? -19.222 -5.036 -47.446 1.00 47.59 201 GLY A N 1
ATOM 1493 C CA . GLY A 1 201 ? -20.341 -5.844 -46.976 1.00 47.59 201 GLY A CA 1
ATOM 1494 C C . GLY A 1 201 ? -20.725 -5.488 -45.541 1.00 47.59 201 GLY A C 1
AT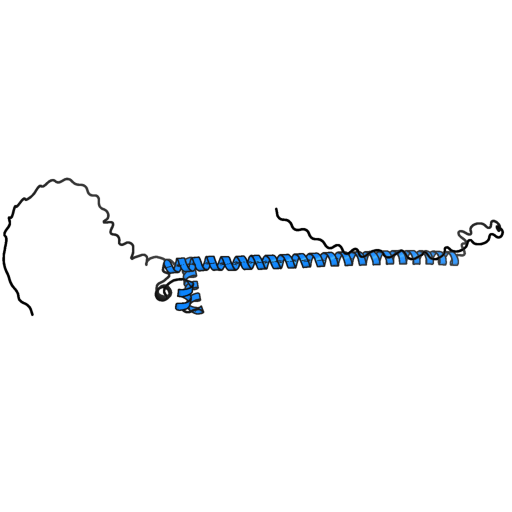OM 1495 O O . GLY A 1 201 ? -20.181 -6.038 -44.586 1.00 47.59 201 GLY A O 1
ATOM 1496 N N . SER A 1 202 ? -21.685 -4.574 -45.396 1.00 54.38 202 SER A N 1
ATOM 1497 C CA . SER A 1 202 ? -22.455 -4.387 -44.162 1.00 54.38 202 SER A CA 1
ATOM 1498 C C . SER A 1 202 ? -23.245 -5.661 -43.849 1.00 54.38 202 SER A C 1
ATOM 1500 O O . SER A 1 202 ? -24.072 -6.087 -44.651 1.00 54.38 202 SER A O 1
ATOM 1502 N N . GLY A 1 203 ? -23.011 -6.256 -42.679 1.00 49.12 203 GLY A N 1
ATOM 1503 C CA . GLY A 1 203 ? -23.720 -7.440 -42.192 1.00 49.12 203 GLY A CA 1
ATOM 1504 C C . GLY A 1 203 ? -24.292 -7.195 -40.803 1.00 49.12 203 GLY A C 1
ATOM 1505 O O . GLY A 1 203 ? -23.629 -7.430 -39.800 1.00 49.12 203 GLY A O 1
ATOM 1506 N N . LEU A 1 204 ? -25.522 -6.686 -40.772 1.00 52.94 204 LEU A N 1
ATOM 1507 C CA . LEU A 1 204 ? -26.412 -6.656 -39.614 1.00 52.94 204 LEU A CA 1
ATOM 1508 C C . LEU A 1 204 ? -26.883 -8.078 -39.260 1.00 52.94 204 LEU A C 1
ATOM 1510 O O . LEU A 1 204 ? -27.157 -8.875 -40.154 1.00 52.94 204 LEU A O 1
ATOM 1514 N N . GLY A 1 205 ? -27.089 -8.340 -37.968 1.00 45.81 205 GLY A N 1
ATOM 1515 C CA . GLY A 1 205 ? -27.791 -9.521 -37.443 1.00 45.81 205 GLY A CA 1
ATOM 1516 C C . GLY A 1 205 ? -26.972 -10.180 -36.333 1.00 45.81 205 GLY A C 1
ATOM 1517 O O . GLY A 1 205 ? -25.901 -10.704 -36.588 1.00 45.81 205 GLY A O 1
ATOM 1518 N N . GLY A 1 206 ? -27.342 -10.116 -35.055 1.00 47.97 206 GLY A N 1
ATOM 1519 C CA . GLY A 1 206 ? -28.674 -10.383 -34.521 1.00 47.97 206 GLY A CA 1
ATOM 1520 C C . GLY A 1 206 ? -28.697 -11.839 -34.057 1.00 47.97 206 GLY A C 1
ATOM 1521 O O . GLY A 1 206 ? -28.843 -12.736 -34.877 1.00 47.97 206 GLY A O 1
ATOM 1522 N N . GLY A 1 207 ? -28.513 -12.077 -32.757 1.00 51.38 207 GLY A N 1
ATOM 1523 C CA . GLY A 1 207 ? -28.463 -13.436 -32.219 1.00 51.38 207 GLY A CA 1
ATOM 1524 C C . GLY A 1 207 ? -28.350 -13.484 -30.700 1.00 51.38 207 GLY A C 1
ATOM 1525 O O . GLY A 1 207 ? -27.288 -13.764 -30.164 1.00 51.38 207 GLY A O 1
ATOM 1526 N N . VAL A 1 208 ? -29.466 -13.223 -30.020 1.00 51.88 208 VAL A N 1
ATOM 1527 C CA . VAL A 1 208 ? -29.778 -13.808 -28.705 1.00 51.88 208 VAL A CA 1
ATOM 1528 C C . VAL A 1 208 ? -30.589 -15.073 -29.015 1.00 51.88 208 VAL A C 1
ATOM 1530 O O . VAL A 1 208 ? -31.469 -15.007 -29.877 1.00 51.88 208 VAL A O 1
ATOM 1533 N N . PRO A 1 209 ? -30.319 -16.221 -28.375 1.00 62.75 209 PRO A N 1
ATOM 1534 C CA . PRO A 1 209 ? -31.304 -16.687 -27.404 1.00 62.75 209 PRO A CA 1
ATOM 1535 C C . PRO A 1 209 ? -30.711 -17.356 -26.157 1.00 62.75 209 PRO A C 1
ATOM 1537 O O . PRO A 1 209 ? -29.582 -17.833 -26.120 1.00 62.75 209 PRO A O 1
ATOM 1540 N N . ARG A 1 210 ? -31.574 -17.359 -25.142 1.00 54.47 210 ARG A N 1
ATOM 1541 C CA . ARG A 1 210 ? -31.489 -18.016 -23.839 1.00 54.47 210 ARG A CA 1
ATOM 1542 C C . ARG A 1 210 ? -31.258 -19.529 -23.930 1.00 54.47 210 ARG A C 1
ATOM 1544 O O . ARG A 1 210 ? -31.836 -20.186 -24.795 1.00 54.47 210 ARG A O 1
ATOM 1551 N N . GLY A 1 211 ? -30.565 -20.039 -22.917 1.00 53.84 211 GLY A N 1
ATOM 1552 C CA . GLY A 1 211 ? -30.561 -21.416 -22.432 1.00 53.84 211 GLY A CA 1
ATOM 1553 C C . GLY A 1 211 ? -29.948 -21.417 -21.046 1.00 53.84 211 GLY A C 1
ATOM 1554 O O . GLY A 1 211 ? -28.737 -21.124 -20.987 1.00 53.84 211 GLY A O 1
#